Protein 1C1K (pdb70)

Organism: Enterobacteria phage T4 (NCBI:txid10665)

B-factor: mean 14.13, std 8.97, range [2.0, 50.02]

CATH classification: 1.10.8.60 (+1 more: 1.10.220.50)

Solvent-accessible surface area: 11823 Å² total; per-residue (Å²): 44,23,151,21,86,59,11,75,43,17,97,131,130,37,89,6,64,40,0,4,69,10,0,28,4,3,56,44,3,2,50,57,152,45,22,1,66,143,104,101,26,82,35,228,30,63,70,63,44,25,103,164,44,236,14,63,140,23,0,82,125,4,8,106,141,24,48,10,79,49,0,0,41,0,0,5,5,0,6,0,28,12,117,101,1,40,162,33,62,1,26,115,5,99,3,45,79,46,18,126,107,10,49,30,120,37,158,98,26,84,149,64,0,37,87,0,0,98,65,0,20,117,57,1,122,173,46,150,30,103,39,48,145,69,0,20,74,22,58,93,186,84,89,9,3,80,0,3,86,5,8,73,71,124,77,2,23,16,10,1,0,1,0,0,7,36,43,56,67,3,0,53,68,3,49,130,90,18,142,36,126,70,5,64,62,29,0,56,14,0,65,5,2,68,102,2,6,79,33,57,41,109,108,0,78,74,19,24,88,108,9,13,120,74,20,116,224

Sequence (217 aa):
MIKLRMPAGGERYIDGKSVYKLYLMIKQHMNGKYDVIKYNWCMRVSDAAYQKRRDKYFFQKLSEKYKLKELALIFISNLVANQDAWIGDISDADALVFYREYIGRLKQIKFKFEEDIRNIYYFSKKVEVSAFKEIFEYNPKVQSSYIFKLLQSNIISFETFILLDSFLNIIDKHDEQTDNLVWNNYSIKLKAYRKILNIDSQKAKNVFIETVKSCKY

Structure (mmCIF, N/CA/C/O backbone):
data_1C1K
#
_entry.id   1C1K
#
_cell.length_a   31.865
_cell.length_b   65.882
_cell.length_c   108.166
_cell.angle_alpha   90.00
_cell.angle_beta   90.00
_cell.angle_gamma   90.00
#
_symmetry.space_group_name_H-M   'P 21 21 21'
#
loop_
_entity.id
_entity.type
_entity.pdbx_description
1 polymer 'BPT4 GENE 59 HELICASE ASSEMBLY PROTEIN'
2 non-polymer 'IRIDIUM ION'
3 non-polymer 'CHLORIDE ION'
4 water water
#
loop_
_atom_site.group_PDB
_atom_site.id
_atom_site.type_symbol
_atom_site.label_atom_id
_atom_site.label_alt_id
_atom_site.label_comp_id
_atom_site.label_asym_id
_atom_site.label_entity_id
_atom_site.label_seq_id
_atom_site.pdbx_PDB_ins_code
_atom_site.Cartn_x
_atom_site.Cartn_y
_atom_site.Cartn_z
_atom_site.occupancy
_atom_site.B_iso_or_equiv
_atom_site.auth_seq_id
_atom_site.auth_comp_id
_atom_site.auth_asym_id
_atom_site.auth_atom_id
_atom_site.pdbx_PDB_model_num
ATOM 1 N N . MET A 1 1 ? 2.715 19.289 23.814 1.00 11.96 1 MET A N 1
ATOM 2 C CA . MET A 1 1 ? 3.472 18.404 22.884 1.00 10.85 1 MET A CA 1
ATOM 3 C C . MET A 1 1 ? 4.427 17.486 23.637 1.00 10.63 1 MET A C 1
ATOM 4 O O . MET A 1 1 ? 4.599 16.322 23.278 1.00 9.24 1 MET A O 1
ATOM 9 N N . ILE A 1 2 ? 5.042 18.007 24.691 1.00 8.90 2 ILE A N 1
ATOM 10 C CA . ILE A 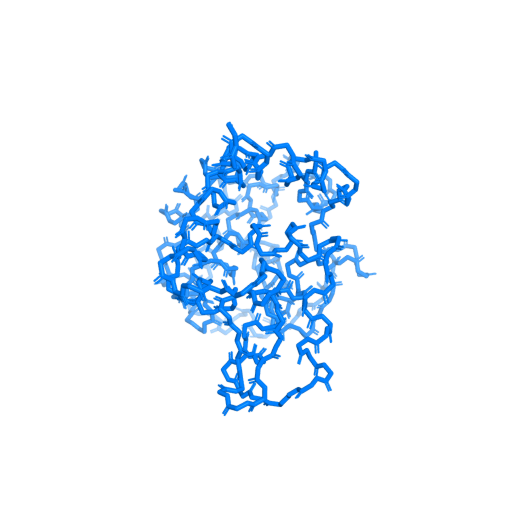1 2 ? 5.995 17.214 25.443 1.00 9.27 2 ILE A CA 1
ATOM 11 C C . ILE A 1 2 ? 6.034 17.604 26.912 1.00 9.71 2 ILE A C 1
ATOM 12 O O . ILE A 1 2 ? 6.094 18.781 27.257 1.00 10.46 2 ILE A O 1
ATOM 17 N N . LYS A 1 3 ? 6.000 16.595 27.771 1.00 10.89 3 LYS A N 1
ATOM 18 C CA . LYS A 1 3 ? 6.033 16.797 29.212 1.00 12.19 3 LYS A CA 1
ATOM 19 C C . LYS A 1 3 ? 6.869 15.699 29.845 1.00 12.10 3 LYS A C 1
ATOM 20 O O . LYS A 1 3 ? 6.819 14.547 29.419 1.00 11.53 3 LYS A O 1
ATOM 26 N N . LEU A 1 4 ? 7.646 16.066 30.854 1.00 12.07 4 LEU A N 1
ATOM 27 C CA . LEU A 1 4 ? 8.482 15.107 31.558 1.00 12.43 4 LEU A CA 1
ATOM 28 C C . LEU A 1 4 ? 7.626 14.393 32.592 1.00 13.39 4 LEU A C 1
ATOM 29 O O . LEU A 1 4 ? 6.873 15.033 33.331 1.00 13.94 4 LEU A O 1
ATOM 34 N N . ARG A 1 5 ? 7.722 13.071 32.633 1.00 11.55 5 ARG A N 1
ATOM 35 C CA . ARG A 1 5 ? 6.985 12.308 33.626 1.00 12.56 5 ARG A CA 1
ATOM 36 C C . ARG A 1 5 ? 7.752 12.582 34.916 1.00 11.64 5 ARG A C 1
ATOM 37 O O . ARG A 1 5 ? 8.980 12.691 34.904 1.00 11.05 5 ARG A O 1
ATOM 45 N N . MET A 1 6 ? 7.033 12.718 36.020 1.00 9.89 6 MET A N 1
ATOM 46 C CA . MET A 1 6 ? 7.677 13.023 37.293 1.00 9.98 6 MET A CA 1
ATOM 47 C C . MET A 1 6 ? 7.163 12.172 38.441 1.00 8.48 6 MET A C 1
ATOM 48 O O . MET A 1 6 ? 6.068 11.613 38.377 1.00 9.08 6 MET A O 1
ATOM 53 N N . PRO A 1 7 ? 7.965 12.045 39.507 1.00 7.49 7 PRO A N 1
ATOM 54 C CA . PRO A 1 7 ? 7.512 11.247 40.649 1.00 7.60 7 PRO A CA 1
ATOM 55 C C . PRO A 1 7 ? 6.258 11.905 41.230 1.00 6.11 7 PRO A C 1
ATOM 56 O O . PRO A 1 7 ? 6.092 13.117 41.130 1.00 5.93 7 PRO A O 1
ATOM 60 N N . ALA A 1 8 ? 5.374 11.111 41.822 1.00 6.22 8 ALA A N 1
ATOM 61 C CA . ALA A 1 8 ? 4.151 11.667 42.397 1.00 7.13 8 ALA A CA 1
ATOM 62 C C . ALA A 1 8 ? 4.474 12.496 43.643 1.00 7.59 8 ALA A C 1
ATOM 63 O O . ALA A 1 8 ? 5.483 12.259 44.310 1.00 7.94 8 ALA A O 1
ATOM 65 N N . GLY A 1 9 ? 3.618 13.471 43.940 1.00 6.62 9 GLY A N 1
ATOM 66 C CA . GLY A 1 9 ? 3.822 14.326 45.102 1.00 7.47 9 GLY A CA 1
ATOM 67 C C . GLY A 1 9 ? 5.062 15.194 44.987 1.00 5.99 9 GLY A C 1
ATOM 68 O O . GLY A 1 9 ? 5.850 15.304 45.930 1.00 6.64 9 GLY A O 1
ATOM 69 N N . GLY A 1 10 ? 5.214 15.828 43.830 1.00 6.51 10 GLY A N 1
ATOM 70 C CA . GLY A 1 10 ? 6.368 16.665 43.560 1.00 4.87 10 GLY A CA 1
ATOM 71 C C . GLY A 1 10 ? 6.587 17.894 44.413 1.00 5.08 10 GLY A C 1
ATOM 72 O O . GLY A 1 10 ? 7.687 18.427 44.419 1.00 4.79 10 GLY A O 1
ATOM 73 N N . GLU A 1 11 ? 5.564 18.357 45.127 1.00 5.69 11 GLU A N 1
ATOM 74 C CA . GLU A 1 11 ? 5.720 19.544 45.967 1.00 5.73 11 GLU A CA 1
ATOM 75 C C . GLU A 1 11 ? 6.345 19.224 47.321 1.00 5.54 11 GLU A C 1
ATOM 76 O O . GLU A 1 11 ? 6.694 20.130 48.078 1.00 5.97 11 GLU A O 1
ATOM 82 N N . ARG A 1 12 ? 6.490 17.936 47.611 1.00 4.94 12 ARG A N 1
ATOM 83 C CA . ARG A 1 12 ? 7.041 17.477 48.885 1.00 5.02 12 ARG A CA 1
ATOM 84 C C . ARG A 1 12 ? 8.518 17.744 49.133 1.00 4.55 12 ARG A C 1
ATOM 85 O O . ARG A 1 12 ? 9.330 17.782 48.210 1.00 4.59 12 ARG A O 1
ATOM 93 N N . TYR A 1 13 ? 8.857 17.905 50.408 1.00 3.19 13 TYR A N 1
ATOM 94 C CA . TYR A 1 13 ? 10.244 18.053 50.812 1.00 2.32 13 TYR A CA 1
ATOM 95 C C . TYR A 1 13 ? 10.570 16.689 51.423 1.00 2.72 13 TYR A C 1
ATOM 96 O O . TYR A 1 13 ? 9.720 16.071 52.083 1.00 2.63 13 TYR A O 1
ATOM 105 N N . ILE A 1 14 ? 11.786 16.212 51.176 1.00 2.78 14 ILE A N 1
ATOM 106 C CA . ILE A 1 14 ? 12.223 14.910 51.667 1.00 2.00 14 ILE A CA 1
ATOM 107 C C . ILE A 1 14 ? 13.579 15.029 52.361 1.00 2.00 14 ILE A C 1
ATOM 108 O O . ILE A 1 14 ? 14.198 16.091 52.326 1.00 2.00 14 ILE A O 1
ATOM 113 N N . ASP A 1 15 ? 14.037 13.953 52.999 1.00 2.00 15 ASP A N 1
ATOM 114 C CA . ASP A 1 15 ? 15.313 14.024 53.700 1.00 2.39 15 ASP A CA 1
ATOM 115 C C . ASP A 1 15 ? 16.529 13.699 52.831 1.00 2.13 15 ASP A C 1
ATOM 116 O O . ASP A 1 15 ? 16.394 13.333 51.667 1.00 2.23 15 ASP A O 1
ATOM 121 N N . GLY A 1 16 ? 17.715 13.865 53.409 1.00 2.00 16 GLY A N 1
ATOM 122 C CA . GLY A 1 16 ? 18.954 13.632 52.686 1.00 2.19 16 GLY A CA 1
ATOM 123 C C . GLY A 1 16 ? 19.122 12.259 52.075 1.00 2.31 16 GLY A C 1
ATOM 124 O O . GLY A 1 16 ? 19.524 12.138 50.915 1.00 2.23 16 GLY A O 1
ATOM 125 N N . LYS A 1 17 ? 18.837 11.213 52.840 1.00 3.16 17 LYS A N 1
ATOM 126 C CA . LYS A 1 17 ? 18.980 9.871 52.295 1.00 4.22 17 LYS A CA 1
ATOM 127 C C . LYS A 1 17 ? 17.996 9.661 51.145 1.00 4.12 17 LYS A C 1
ATOM 128 O O . LYS A 1 17 ? 18.303 8.972 50.170 1.00 3.28 17 LYS A O 1
ATOM 134 N N . SER A 1 18 ? 16.809 10.249 51.259 1.00 3.85 18 SER A N 1
ATOM 135 C CA . SER A 1 18 ? 15.807 10.104 50.211 1.00 4.00 18 SER A CA 1
ATOM 136 C C . SER A 1 18 ? 16.271 10.792 48.933 1.00 3.82 18 SER A C 1
ATOM 137 O O . SER A 1 18 ? 15.994 10.308 47.829 1.00 3.23 18 SER A O 1
ATOM 140 N N . VAL A 1 19 ? 16.974 11.915 49.075 1.00 2.95 19 VAL A N 1
ATOM 141 C CA . VAL A 1 19 ? 17.488 12.626 47.908 1.00 2.56 19 VAL A CA 1
ATOM 142 C C . VAL A 1 19 ? 18.530 11.719 47.245 1.00 3.36 19 VAL A C 1
ATOM 143 O O . VAL A 1 19 ? 18.585 11.606 46.019 1.00 3.07 19 VAL A O 1
ATOM 147 N N . TYR A 1 20 ? 19.348 11.060 48.060 1.00 2.00 20 TYR A N 1
ATOM 148 C CA . TYR A 1 20 ? 20.359 10.160 47.526 1.00 3.03 20 TYR A CA 1
ATOM 149 C C . TYR A 1 20 ? 19.689 9.015 46.764 1.00 3.05 20 TYR A C 1
ATOM 150 O O . TYR A 1 20 ? 20.144 8.640 45.688 1.00 3.14 20 TYR A O 1
ATOM 159 N N . LYS A 1 21 ? 18.616 8.464 47.329 1.00 3.53 21 LYS A N 1
ATOM 160 C CA . LYS A 1 21 ? 17.885 7.367 46.692 1.00 3.96 21 LYS A CA 1
ATOM 161 C C . LYS A 1 21 ? 17.311 7.812 45.353 1.00 4.25 21 LYS A C 1
ATOM 162 O O . LYS A 1 21 ? 17.337 7.058 44.372 1.00 4.67 21 LYS A O 1
ATOM 168 N N . LEU A 1 22 ? 16.777 9.030 45.315 1.00 3.21 22 LEU A N 1
ATOM 169 C CA . LEU A 1 22 ? 16.213 9.563 44.078 1.00 3.63 22 LEU A CA 1
ATOM 170 C C . LEU A 1 22 ? 17.314 9.679 43.015 1.00 3.63 22 LEU A C 1
ATOM 171 O O . LEU A 1 22 ? 17.125 9.285 41.866 1.00 3.75 22 LEU A O 1
ATOM 176 N N . TYR A 1 23 ? 18.461 10.222 43.403 1.00 3.22 23 TYR A N 1
ATOM 177 C CA . TYR A 1 23 ? 19.574 10.364 42.477 1.00 3.31 23 TYR A CA 1
ATOM 178 C C . TYR A 1 23 ? 20.004 9.003 41.933 1.00 4.56 23 TYR A C 1
ATOM 179 O O . TYR A 1 23 ? 20.172 8.834 40.723 1.00 4.41 23 TYR A O 1
ATOM 188 N N . LEU A 1 24 ? 20.182 8.036 42.831 1.00 4.59 24 LEU A N 1
ATOM 189 C CA . LEU A 1 24 ? 20.617 6.699 42.437 1.00 5.01 24 LEU A CA 1
ATOM 190 C C . LEU A 1 24 ? 19.641 6.016 41.491 1.00 4.91 24 LEU A C 1
ATOM 191 O O . LEU A 1 24 ? 20.055 5.375 40.527 1.00 6.36 24 LEU A O 1
ATOM 196 N N . MET A 1 25 ? 18.348 6.141 41.761 1.00 5.10 25 MET A N 1
ATOM 197 C CA . MET A 1 25 ? 17.360 5.519 40.895 1.00 5.29 25 MET A CA 1
ATOM 198 C C . MET A 1 25 ? 17.373 6.165 39.512 1.00 5.22 25 MET A C 1
ATOM 199 O O . MET A 1 25 ? 17.267 5.469 38.513 1.00 4.75 25 MET A O 1
ATOM 204 N N . ILE A 1 26 ? 17.519 7.486 39.447 1.00 4.06 26 ILE A N 1
ATOM 205 C CA . ILE A 1 26 ? 17.548 8.162 38.154 1.00 4.51 26 ILE A CA 1
ATOM 206 C C . ILE A 1 26 ? 18.855 7.848 37.428 1.00 4.80 26 ILE A C 1
ATOM 207 O O . ILE A 1 26 ? 18.875 7.687 36.208 1.00 5.11 26 ILE A O 1
ATOM 212 N N . LYS A 1 27 ? 19.942 7.735 38.183 1.00 4.76 27 LYS A N 1
ATOM 213 C CA . LYS A 1 27 ? 21.239 7.418 37.597 1.00 6.48 27 LYS A CA 1
ATOM 214 C C . LYS A 1 27 ? 21.183 6.040 36.944 1.00 6.87 27 LYS A C 1
ATOM 215 O O . LYS A 1 27 ? 21.626 5.856 35.810 1.00 6.69 27 LYS A O 1
ATOM 221 N N . GLN A 1 28 ? 20.626 5.072 37.659 1.00 7.47 28 GLN A N 1
ATOM 222 C CA . GLN A 1 28 ? 20.533 3.719 37.132 1.00 7.24 28 GLN A CA 1
ATOM 223 C C . GLN A 1 28 ? 19.576 3.669 35.945 1.00 7.33 28 GLN A C 1
ATOM 224 O O . GLN A 1 28 ? 19.796 2.936 34.984 1.00 6.05 28 GLN A O 1
ATOM 230 N N . HIS A 1 29 ? 18.519 4.469 36.006 1.00 5.91 29 HIS A N 1
ATOM 231 C CA . HIS A 1 29 ? 17.553 4.518 34.923 1.00 5.60 29 HIS A CA 1
ATOM 232 C C . HIS A 1 29 ? 18.245 5.023 33.654 1.00 6.61 29 HIS A C 1
ATOM 233 O O . HIS A 1 29 ? 18.089 4.445 32.578 1.00 6.22 29 HIS A O 1
ATOM 240 N N . MET A 1 30 ? 19.019 6.096 33.792 1.00 6.30 30 MET A N 1
ATOM 241 C CA . MET A 1 30 ? 19.717 6.684 32.654 1.00 6.59 30 MET A CA 1
ATOM 242 C C . MET A 1 30 ? 20.832 5.794 32.101 1.00 7.73 30 MET A C 1
ATOM 243 O O . MET A 1 30 ? 21.344 6.045 31.005 1.00 8.71 30 MET A O 1
ATOM 248 N N . ASN A 1 31 ? 21.190 4.752 32.855 1.00 7.17 31 ASN A N 1
ATOM 249 C CA . ASN A 1 31 ? 22.221 3.794 32.447 1.00 8.76 31 ASN A CA 1
ATOM 250 C C . ASN A 1 31 ? 21.555 2.522 31.920 1.00 8.79 31 ASN A C 1
ATOM 251 O O . ASN A 1 31 ? 22.239 1.557 31.563 1.00 8.48 31 A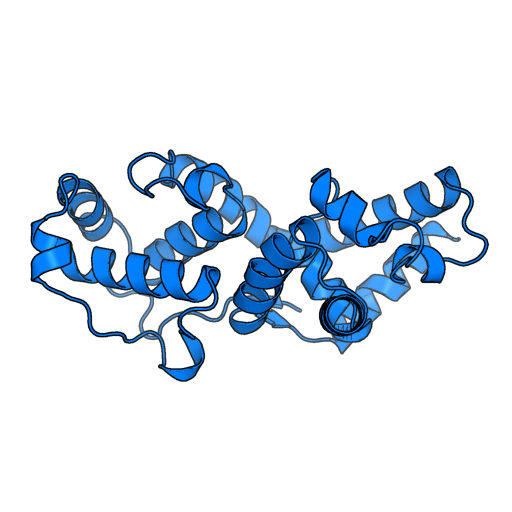SN A O 1
ATOM 256 N N . GLY A 1 32 ? 20.225 2.526 31.887 1.00 8.62 32 GLY A N 1
ATOM 257 C CA . GLY A 1 32 ? 19.470 1.377 31.411 1.00 9.78 32 GLY A CA 1
ATOM 258 C C . GLY A 1 32 ? 19.471 0.206 32.381 1.00 11.38 32 GLY A C 1
ATOM 259 O O . GLY A 1 32 ? 19.285 -0.939 31.976 1.00 12.35 32 GLY A O 1
ATOM 260 N N . LYS A 1 33 ? 19.668 0.488 33.664 1.00 11.26 33 LYS A N 1
ATOM 261 C CA . LYS A 1 33 ? 19.712 -0.552 34.688 1.00 13.82 33 LYS A CA 1
ATOM 262 C C . LYS A 1 33 ? 18.452 -0.591 35.544 1.00 14.62 33 LYS A C 1
ATOM 263 O O . LYS A 1 33 ? 18.256 -1.512 36.339 1.00 15.64 33 LYS A O 1
ATOM 269 N N . TYR A 1 34 ? 17.605 0.418 35.382 1.00 13.88 34 TYR A N 1
ATOM 270 C CA . TYR A 1 34 ? 16.363 0.507 36.131 1.00 12.55 34 TYR A CA 1
ATOM 271 C C . TYR A 1 34 ? 15.350 1.219 35.249 1.00 12.48 34 TYR A C 1
ATOM 272 O O . TYR A 1 34 ? 15.705 1.757 34.203 1.00 12.11 34 TYR A O 1
ATOM 281 N N . ASP A 1 35 ? 14.092 1.210 35.666 1.00 12.04 35 ASP A N 1
ATOM 282 C CA . ASP A 1 35 ? 13.027 1.872 34.925 1.00 11.09 35 ASP A CA 1
ATOM 283 C C . ASP A 1 35 ? 12.144 2.554 35.953 1.00 11.25 35 ASP A C 1
ATOM 284 O O . ASP A 1 35 ? 11.264 1.924 36.544 1.00 11.14 35 ASP A O 1
ATOM 289 N N . VAL A 1 36 ? 12.384 3.843 36.171 1.00 10.35 36 VAL A N 1
ATOM 290 C CA . VAL A 1 36 ? 11.616 4.589 37.158 1.00 10.89 36 VAL A CA 1
ATOM 291 C C . VAL A 1 36 ? 10.117 4.611 36.891 1.00 11.44 36 VAL A C 1
ATOM 292 O O . VAL A 1 36 ? 9.325 4.799 37.812 1.00 12.12 36 VAL A O 1
ATOM 296 N N . ILE A 1 37 ? 9.719 4.428 35.637 1.00 11.27 37 ILE A N 1
ATOM 297 C CA . ILE A 1 37 ? 8.300 4.436 35.316 1.00 11.42 37 ILE A CA 1
ATOM 298 C C . ILE A 1 37 ? 7.707 3.084 35.679 1.00 11.86 37 ILE A C 1
ATOM 299 O O . ILE A 1 37 ? 6.638 3.003 36.277 1.00 11.49 37 ILE A O 1
ATOM 304 N N . LYS A 1 38 ? 8.413 2.019 35.325 1.00 12.65 38 LYS A N 1
ATOM 305 C CA . LYS A 1 38 ? 7.942 0.672 35.637 1.00 13.64 38 LYS A CA 1
ATOM 306 C C . LYS A 1 38 ? 7.762 0.508 37.148 1.00 12.40 38 LYS A C 1
ATOM 307 O O . LYS A 1 38 ? 6.816 -0.127 37.595 1.00 12.96 38 LYS A O 1
ATOM 313 N N . TYR A 1 39 ? 8.663 1.103 37.925 1.00 10.82 39 TYR A N 1
ATOM 314 C CA . TYR A 1 39 ? 8.616 0.985 39.377 1.00 10.35 39 TYR A CA 1
ATOM 315 C C . TYR A 1 39 ? 8.044 2.198 40.093 1.00 11.29 39 TYR A C 1
ATOM 316 O O . TYR A 1 39 ? 8.187 2.335 41.309 1.00 11.65 39 TYR A O 1
ATOM 325 N N . ASN A 1 40 ? 7.398 3.073 39.337 1.00 11.35 40 ASN A N 1
ATOM 326 C CA . ASN A 1 40 ? 6.778 4.268 39.899 1.00 12.05 40 ASN A CA 1
ATOM 327 C C . ASN A 1 40 ? 7.666 5.091 40.827 1.00 11.22 40 ASN A C 1
ATOM 328 O O . ASN A 1 40 ? 7.262 5.448 41.937 1.00 12.18 40 ASN A O 1
ATOM 333 N N . TRP A 1 41 ? 8.875 5.389 40.361 1.00 10.58 41 TRP A N 1
ATOM 334 C CA . TRP A 1 41 ? 9.844 6.203 41.098 1.00 10.62 41 TRP A CA 1
ATOM 335 C C . TRP A 1 41 ? 10.158 5.753 42.528 1.00 11.23 41 TRP A C 1
ATOM 336 O O . TRP A 1 41 ? 10.384 6.571 43.428 1.00 10.72 41 TRP A O 1
ATOM 347 N N . CYS A 1 42 ? 10.182 4.441 42.718 1.00 11.68 42 CYS A N 1
ATOM 348 C CA . CYS A 1 42 ? 10.501 3.850 44.005 1.00 12.84 42 CYS A CA 1
ATOM 349 C C . CYS A 1 42 ? 11.610 2.853 43.754 1.00 12.47 42 CYS A C 1
ATOM 350 O O . CYS A 1 42 ? 11.618 2.171 42.731 1.00 12.52 42 CYS A O 1
ATOM 353 N N . MET A 1 43 ? 12.553 2.771 44.678 1.00 12.63 43 MET A N 1
ATOM 354 C CA . MET A 1 43 ? 13.644 1.819 44.541 1.00 12.49 43 MET A CA 1
ATOM 355 C C . MET A 1 43 ? 14.314 1.646 45.885 1.00 13.65 43 MET A C 1
ATOM 356 O O . MET A 1 43 ? 14.448 2.599 46.655 1.00 14.37 43 MET A O 1
ATOM 361 N N . ARG A 1 44 ? 14.706 0.416 46.179 1.00 12.54 44 ARG A N 1
ATOM 362 C CA . ARG A 1 44 ? 15.385 0.135 47.427 1.00 14.72 44 ARG A CA 1
ATOM 363 C C . ARG A 1 44 ? 16.867 0.273 47.117 1.00 14.22 44 ARG A C 1
ATOM 364 O O . ARG A 1 44 ? 17.296 -0.008 45.997 1.00 13.81 44 ARG A O 1
ATOM 372 N N . VAL A 1 45 ? 17.646 0.726 48.092 1.00 13.39 45 VAL A N 1
ATOM 373 C CA . VAL A 1 45 ? 19.079 0.884 47.885 1.00 13.48 45 VAL A CA 1
ATOM 374 C C . VAL A 1 45 ? 19.860 0.243 49.025 1.00 12.84 45 VAL A C 1
ATOM 375 O O . VAL A 1 45 ? 19.302 -0.059 50.076 1.00 14.12 45 VAL A O 1
ATOM 379 N N . SER A 1 46 ? 21.154 0.038 48.810 1.00 12.71 46 SER A N 1
ATOM 380 C CA . SER A 1 46 ? 22.016 -0.550 49.828 1.00 12.18 46 SER A CA 1
ATOM 381 C C . SER A 1 46 ? 22.470 0.543 50.799 1.00 13.23 46 SER A C 1
ATOM 382 O O . SER A 1 46 ? 23.142 1.503 50.402 1.00 11.57 46 SER A O 1
ATOM 385 N N . ASP A 1 47 ? 22.099 0.404 52.068 1.00 12.32 47 ASP A N 1
ATOM 386 C CA . ASP A 1 47 ? 22.487 1.393 53.066 1.00 12.89 47 ASP A CA 1
ATOM 387 C C . ASP A 1 47 ? 23.997 1.404 53.221 1.00 11.75 47 ASP A C 1
ATOM 388 O O . ASP A 1 47 ? 24.600 2.455 53.432 1.00 11.86 47 ASP A O 1
ATOM 393 N N . ALA A 1 48 ? 24.611 0.230 53.122 1.00 10.15 48 ALA A N 1
ATOM 394 C CA . ALA A 1 48 ? 26.057 0.131 53.254 1.00 10.22 48 ALA A CA 1
ATOM 395 C C . ALA A 1 48 ? 26.740 1.000 52.193 1.00 10.91 48 ALA A C 1
ATOM 396 O O . ALA A 1 48 ? 27.729 1.684 52.477 1.00 11.10 48 ALA A O 1
ATOM 398 N N . ALA A 1 49 ? 26.208 0.971 50.971 1.00 10.53 49 ALA A N 1
ATOM 399 C CA . ALA A 1 49 ? 26.769 1.762 49.879 1.00 9.50 49 ALA A CA 1
ATOM 400 C C . ALA A 1 49 ? 26.601 3.249 50.161 1.00 9.32 49 ALA A C 1
ATOM 401 O O . ALA A 1 49 ? 27.515 4.035 49.927 1.00 8.47 49 ALA A O 1
ATOM 403 N N . TYR A 1 50 ? 25.429 3.631 50.659 1.00 8.18 50 TYR A N 1
ATOM 404 C CA . TYR A 1 50 ? 25.168 5.033 50.976 1.00 8.27 50 TYR A CA 1
ATOM 405 C C . TYR A 1 50 ? 26.111 5.511 52.081 1.00 8.83 50 TYR A C 1
ATOM 406 O O . TYR A 1 50 ? 26.698 6.589 51.987 1.00 8.75 50 TYR A O 1
ATOM 415 N N . GLN A 1 51 ? 26.265 4.705 53.127 1.00 8.54 51 GLN A N 1
ATOM 416 C CA . GLN A 1 51 ? 27.138 5.088 54.228 1.00 9.45 51 GLN A CA 1
ATOM 417 C C . GLN A 1 51 ? 28.594 5.213 53.792 1.00 10.02 51 GLN A C 1
ATOM 418 O O . GLN A 1 51 ? 29.357 5.995 54.360 1.00 10.02 51 GLN A O 1
ATOM 424 N N . LYS A 1 52 ? 28.978 4.453 52.774 1.00 9.41 52 LYS A N 1
ATOM 425 C CA . LYS A 1 52 ? 30.343 4.509 52.269 1.00 11.58 52 LYS A CA 1
ATOM 426 C C . LYS A 1 52 ? 30.621 5.810 51.509 1.00 9.94 52 LYS A C 1
ATOM 427 O O . LYS A 1 52 ? 31.776 6.178 51.314 1.00 11.33 52 LYS A O 1
ATOM 433 N N . ARG A 1 53 ? 29.565 6.498 51.079 1.00 9.49 53 ARG A N 1
ATOM 434 C CA . ARG A 1 53 ? 29.713 7.754 50.336 1.00 9.72 53 ARG A CA 1
ATOM 435 C C . ARG A 1 53 ? 30.470 8.800 51.148 1.00 8.46 53 ARG A C 1
ATOM 436 O O . ARG A 1 53 ? 30.216 8.973 52.336 1.00 9.05 53 ARG A O 1
ATOM 444 N N . ARG A 1 54 ? 31.387 9.507 50.495 1.00 7.67 54 ARG A N 1
ATOM 445 C CA . ARG A 1 54 ? 32.165 10.557 51.150 1.00 7.55 54 ARG A CA 1
ATOM 446 C C . ARG A 1 54 ? 31.521 11.927 50.922 1.00 6.16 54 ARG A C 1
ATOM 447 O O . ARG A 1 54 ? 32.033 12.949 51.387 1.00 6.83 54 ARG A O 1
ATOM 455 N N . ASP A 1 55 ? 30.397 11.942 50.210 1.00 4.33 55 ASP A N 1
ATOM 456 C CA . ASP A 1 55 ? 29.705 13.188 49.887 1.00 2.88 55 ASP A CA 1
ATOM 457 C C . ASP A 1 55 ? 28.251 13.233 50.362 1.00 3.19 55 ASP A C 1
ATOM 458 O O . ASP A 1 55 ? 27.402 13.846 49.717 1.00 3.54 55 ASP A O 1
ATOM 463 N N . LYS A 1 56 ? 27.953 12.604 51.489 1.00 2.63 56 LYS A N 1
ATOM 464 C CA . LYS A 1 56 ? 26.577 12.609 51.972 1.00 3.19 56 LYS A CA 1
ATOM 465 C C . LYS A 1 56 ? 26.030 14.018 52.208 1.00 3.09 56 LYS A C 1
ATOM 466 O O . LYS A 1 56 ? 24.825 14.241 52.127 1.00 2.63 56 LYS A O 1
ATOM 472 N N . TYR A 1 57 ? 26.916 14.975 52.479 1.00 4.15 57 TYR A N 1
ATOM 473 C CA . TYR A 1 57 ? 26.511 16.364 52.704 1.00 2.99 57 TYR A CA 1
ATOM 474 C C . TYR A 1 57 ? 25.823 16.952 51.468 1.00 2.91 57 TYR A C 1
ATOM 475 O O . TYR A 1 57 ? 24.951 17.808 51.590 1.00 2.69 57 TYR A O 1
ATOM 484 N N . PHE A 1 58 ? 26.226 16.509 50.277 1.00 2.16 58 PHE A N 1
ATOM 485 C CA . PHE A 1 58 ? 25.651 17.046 49.045 1.00 2.00 58 PHE A CA 1
ATOM 486 C C . PHE A 1 58 ? 24.153 16.791 48.995 1.00 2.77 58 PHE A C 1
ATOM 487 O O . PHE A 1 58 ? 23.353 17.688 48.705 1.00 2.00 58 PHE A O 1
ATOM 495 N N . PHE A 1 59 ? 23.775 15.556 49.291 1.00 2.00 59 PHE A N 1
ATOM 496 C CA . PHE A 1 59 ? 22.376 15.176 49.262 1.00 2.00 59 PHE A CA 1
ATOM 497 C C . PHE A 1 59 ? 21.621 15.843 50.405 1.00 2.00 59 PHE A C 1
ATOM 498 O O . PHE A 1 59 ? 20.446 16.190 50.265 1.00 2.25 59 PHE A O 1
ATOM 506 N N . GLN A 1 60 ? 22.302 16.042 51.529 1.00 2.00 60 GLN A N 1
ATOM 507 C CA . GLN A 1 60 ? 21.683 16.716 52.667 1.00 2.00 60 GLN A CA 1
ATOM 508 C C . GLN A 1 60 ? 21.352 18.163 52.288 1.00 2.00 60 GLN A C 1
ATOM 509 O O . GLN A 1 60 ? 20.225 18.630 52.492 1.00 2.00 60 GLN A O 1
ATOM 515 N N . LYS A 1 61 ? 22.318 18.877 51.715 1.00 2.00 61 LYS A N 1
ATOM 516 C CA . LYS A 1 61 ? 22.073 20.266 51.333 1.00 2.45 61 LYS A CA 1
ATOM 517 C C . LYS A 1 61 ? 20.916 20.390 50.336 1.00 3.29 61 LYS A C 1
ATOM 518 O O . LYS A 1 61 ? 20.049 21.255 50.480 1.00 4.25 61 LYS A O 1
ATOM 524 N N . LEU A 1 62 ? 20.888 19.519 49.333 1.00 2.25 62 LEU A N 1
ATOM 525 C CA . LEU A 1 62 ? 19.814 19.577 48.351 1.00 2.81 62 LEU A CA 1
ATOM 526 C C . LEU A 1 62 ? 18.456 19.337 49.012 1.00 2.60 62 LEU A C 1
ATOM 527 O O . LEU A 1 62 ? 17.480 20.007 48.682 1.00 2.96 62 LEU A O 1
ATOM 532 N N . SER A 1 63 ? 18.407 18.397 49.954 1.00 2.00 63 SER A N 1
ATOM 533 C CA . SER A 1 63 ? 17.163 18.063 50.647 1.00 2.00 63 SER A CA 1
ATOM 534 C C . SER A 1 63 ? 16.573 19.216 51.450 1.00 2.84 63 SER A C 1
ATOM 535 O O . SER A 1 63 ? 15.356 19.315 51.609 1.00 4.06 63 SER A O 1
ATOM 538 N N . GLU A 1 64 ? 17.432 20.083 51.969 1.00 2.62 64 GLU A N 1
ATOM 539 C CA . GLU A 1 64 ? 16.949 21.195 52.778 1.00 3.46 64 GLU A CA 1
ATOM 540 C C . GLU A 1 64 ? 16.219 22.247 51.968 1.00 3.88 64 GLU A C 1
ATOM 541 O O . GLU A 1 64 ? 15.243 22.826 52.429 1.00 5.19 64 GLU A O 1
ATOM 547 N N . LYS A 1 65 ? 16.681 22.460 50.742 1.00 4.48 65 LYS A N 1
ATOM 548 C CA . LYS A 1 65 ? 16.142 23.508 49.891 1.00 7.09 65 LYS A CA 1
ATOM 549 C C . LYS A 1 65 ? 15.166 23.188 48.769 1.00 6.00 65 LYS A C 1
ATOM 550 O O . LYS A 1 65 ? 14.253 23.973 48.509 1.00 8.06 65 LYS A O 1
ATOM 556 N N . TYR A 1 66 ? 15.346 22.052 48.105 1.00 4.63 66 TYR A N 1
ATOM 557 C CA . TYR A 1 66 ? 14.516 21.722 46.953 1.00 4.52 66 TYR A CA 1
ATOM 558 C C . TYR A 1 66 ? 13.388 20.721 47.133 1.00 4.49 66 TYR A C 1
ATOM 559 O O . TYR A 1 66 ? 13.536 19.722 47.831 1.00 3.65 66 TYR A O 1
ATOM 568 N N . LYS A 1 67 ? 12.263 21.002 46.475 1.00 3.76 67 LYS A N 1
ATOM 569 C CA . LYS A 1 67 ? 11.104 20.123 46.514 1.00 4.24 67 LYS A CA 1
ATOM 570 C C . LYS A 1 67 ? 11.419 18.924 45.632 1.00 4.13 67 LYS A C 1
ATOM 571 O O . LYS A 1 67 ? 12.326 18.978 44.801 1.00 3.46 67 LYS A O 1
ATOM 577 N N . LEU A 1 68 ? 10.668 17.844 45.811 1.00 4.01 68 LEU A N 1
ATOM 578 C CA . LEU A 1 68 ? 10.880 16.628 45.036 1.00 3.83 68 LEU A CA 1
ATOM 579 C C . LEU A 1 68 ? 10.930 16.869 43.525 1.00 4.62 68 LEU A C 1
ATOM 580 O O . LEU A 1 68 ? 11.813 16.347 42.842 1.00 3.61 68 LEU A O 1
ATOM 585 N N . LYS A 1 69 ? 9.989 17.650 43.002 1.00 5.21 69 LYS A N 1
ATOM 586 C CA . LYS A 1 69 ? 9.963 17.926 41.566 1.00 7.43 69 LYS A CA 1
ATOM 587 C C . LYS A 1 69 ? 11.250 18.623 41.112 1.00 7.22 69 LYS A C 1
ATOM 588 O O . LYS A 1 69 ? 11.798 18.311 40.047 1.00 6.88 69 LYS A O 1
ATOM 594 N N . GLU A 1 70 ? 11.740 19.557 41.923 1.00 6.14 70 GLU A N 1
ATOM 595 C CA . GLU A 1 70 ? 12.968 20.270 41.589 1.00 7.00 70 GLU A CA 1
ATOM 596 C C . GLU A 1 70 ? 14.166 19.311 41.659 1.00 6.10 70 GLU A C 1
ATOM 597 O O . GLU A 1 70 ? 15.056 19.341 40.801 1.00 5.71 70 GLU A O 1
ATOM 603 N N . LEU A 1 71 ? 14.185 18.457 42.679 1.00 4.89 71 LEU A N 1
ATOM 604 C CA . LEU A 1 71 ? 15.270 17.495 42.840 1.00 4.32 71 LEU A CA 1
ATOM 605 C C . LEU A 1 71 ? 15.304 16.562 41.629 1.00 4.82 71 LEU A C 1
ATOM 606 O O . LEU A 1 71 ? 16.366 16.288 41.078 1.00 4.56 71 LEU A O 1
ATOM 611 N N . ALA A 1 72 ? 14.137 16.080 41.213 1.00 4.59 72 ALA A N 1
ATOM 612 C CA . ALA A 1 72 ? 14.058 15.192 40.055 1.00 4.46 72 ALA A CA 1
ATOM 613 C C . ALA A 1 72 ? 14.637 15.872 38.814 1.00 5.52 72 ALA A C 1
ATOM 614 O O . ALA A 1 72 ? 15.414 15.268 38.068 1.00 6.10 72 ALA A O 1
ATOM 616 N N . LEU A 1 73 ? 14.253 17.127 38.595 1.00 6.31 73 LEU A N 1
ATOM 617 C CA . LEU A 1 73 ? 14.728 17.892 37.439 1.00 6.82 73 LEU A CA 1
ATOM 618 C C . LEU A 1 73 ? 16.235 18.119 37.492 1.00 7.15 73 LEU A C 1
ATOM 619 O O . LEU A 1 73 ? 16.911 18.056 36.466 1.00 5.86 73 LEU A O 1
ATOM 624 N N . ILE A 1 74 ? 16.758 18.393 38.686 1.00 4.97 74 ILE A N 1
ATOM 625 C CA . ILE A 1 74 ? 18.191 18.604 38.854 1.00 4.12 74 ILE A CA 1
ATOM 626 C C . ILE A 1 74 ? 18.920 17.335 38.397 1.00 5.15 74 ILE A C 1
ATOM 627 O O . ILE A 1 74 ? 19.865 17.394 37.613 1.00 5.47 74 ILE A O 1
ATOM 632 N N . PHE A 1 75 ? 18.475 16.179 38.882 1.00 4.58 75 PHE A N 1
ATOM 633 C CA . PHE A 1 75 ? 19.131 14.934 38.516 1.00 4.49 75 PHE A CA 1
ATOM 634 C C . PHE A 1 75 ? 18.910 14.534 37.068 1.00 4.80 75 PHE A C 1
ATOM 635 O O . PHE A 1 75 ? 19.856 14.110 36.406 1.00 5.26 75 PHE A O 1
ATOM 643 N N . ILE A 1 76 ? 17.684 14.679 36.571 1.00 5.73 76 ILE A N 1
ATOM 644 C CA . ILE A 1 76 ? 17.387 14.318 35.188 1.00 6.28 76 ILE A CA 1
ATOM 645 C C . ILE A 1 76 ? 18.178 15.189 34.210 1.00 6.72 76 ILE A C 1
ATOM 646 O O . ILE A 1 76 ? 18.877 14.672 33.339 1.00 7.02 76 ILE A O 1
ATOM 651 N N . SER A 1 77 ? 18.073 16.506 34.354 1.00 7.76 77 SER A N 1
ATOM 652 C CA . SER A 1 77 ? 18.789 17.410 33.455 1.00 7.78 77 SER A CA 1
ATOM 653 C C . SER A 1 77 ? 20.276 17.088 33.403 1.00 8.41 77 SER A C 1
ATOM 654 O O . SER A 1 77 ? 20.860 17.006 32.320 1.00 9.50 77 SER A O 1
ATOM 657 N N . ASN A 1 78 ? 20.890 16.887 34.567 1.00 7.40 78 ASN A N 1
ATOM 658 C CA . ASN A 1 78 ? 22.316 16.577 34.629 1.00 7.10 78 ASN A CA 1
ATOM 659 C C . ASN A 1 78 ? 22.679 15.221 34.041 1.00 8.95 78 ASN A C 1
ATOM 660 O O . ASN A 1 78 ? 23.609 15.110 33.243 1.00 10.32 78 ASN A O 1
ATOM 665 N N . LEU A 1 79 ? 21.954 14.181 34.434 1.00 8.73 79 LEU A N 1
ATOM 666 C CA . LEU A 1 79 ? 22.265 12.845 33.944 1.00 10.32 79 LEU A CA 1
ATOM 667 C C . LEU A 1 79 ? 21.979 12.645 32.463 1.00 11.93 79 LEU A C 1
ATOM 668 O O . LEU A 1 79 ? 22.514 11.724 31.843 1.00 12.81 79 LEU A O 1
ATOM 673 N N . VAL A 1 80 ? 21.144 13.501 31.887 1.00 12.37 80 VAL A N 1
ATOM 674 C CA . VAL A 1 80 ? 20.841 13.377 30.466 1.00 14.72 80 VAL A CA 1
ATOM 675 C C . VAL A 1 80 ? 21.801 14.193 29.608 1.00 16.02 80 VAL A C 1
ATOM 676 O O . VAL A 1 80 ? 22.487 13.648 28.735 1.00 16.88 80 VAL A O 1
ATOM 680 N N . ALA A 1 81 ? 21.858 15.496 29.878 1.00 17.60 81 ALA A N 1
ATOM 681 C CA . ALA A 1 81 ? 22.678 16.422 29.101 1.00 18.67 81 ALA A CA 1
ATOM 682 C C . ALA A 1 81 ? 24.034 16.842 29.654 1.00 18.81 81 ALA A C 1
ATOM 683 O O . ALA A 1 81 ? 24.833 17.423 28.923 1.00 18.96 81 ALA A O 1
ATOM 685 N N . ASN A 1 82 ? 24.303 16.578 30.929 1.00 19.27 82 ASN A N 1
ATOM 686 C CA . ASN A 1 82 ? 25.598 16.950 31.496 1.00 18.88 82 ASN A CA 1
ATOM 687 C C . ASN A 1 82 ? 26.551 15.760 31.413 1.00 21.28 82 ASN A C 1
ATOM 688 O O . ASN A 1 82 ? 26.504 14.851 32.243 1.00 20.76 82 ASN A O 1
ATOM 693 N N . GLN A 1 83 ? 27.417 15.770 30.402 1.00 23.36 83 GLN A N 1
ATOM 694 C CA . GLN A 1 83 ? 28.362 14.676 30.199 1.00 24.95 83 GLN A CA 1
ATOM 695 C C . GLN A 1 83 ? 29.286 14.467 31.392 1.00 23.85 83 GLN A C 1
ATOM 696 O O . GLN A 1 83 ? 29.809 13.372 31.595 1.00 24.48 83 GLN A O 1
ATOM 702 N N . ASP A 1 84 ? 29.481 15.515 32.184 1.00 23.99 84 ASP A N 1
ATOM 703 C CA . ASP A 1 84 ? 30.329 15.414 33.364 1.00 24.41 84 ASP A CA 1
ATOM 704 C C . ASP A 1 84 ? 29.658 14.525 34.413 1.00 24.10 84 ASP A C 1
ATOM 705 O O . ASP A 1 84 ? 30.304 14.060 35.353 1.00 24.56 84 ASP A O 1
ATOM 710 N N . ALA A 1 85 ? 28.361 14.284 34.243 1.00 22.89 85 ALA A N 1
ATOM 711 C CA . ALA A 1 85 ? 27.611 13.457 35.180 1.00 22.03 85 ALA A CA 1
ATOM 712 C C . ALA A 1 85 ? 27.319 12.073 34.606 1.00 22.67 85 ALA A C 1
ATOM 713 O O . ALA A 1 85 ? 26.802 11.201 35.307 1.00 21.90 85 ALA A O 1
ATOM 715 N N . TRP A 1 86 ? 27.641 11.877 33.331 1.00 24.05 86 TRP A N 1
ATOM 716 C CA . TRP A 1 86 ? 27.407 10.593 32.676 1.00 25.73 86 TRP A CA 1
ATOM 717 C C . TRP A 1 86 ? 28.171 9.481 33.389 1.00 26.69 86 TRP A C 1
ATOM 718 O O . TRP A 1 86 ? 27.667 8.366 33.542 1.00 27.65 86 TRP A O 1
ATOM 729 N N . ILE A 1 87 ? 29.388 9.793 33.826 1.00 26.61 87 ILE A N 1
ATOM 730 C CA . ILE A 1 87 ? 30.218 8.827 34.537 1.00 26.15 87 ILE A CA 1
ATOM 731 C C . ILE A 1 87 ? 30.701 9.394 35.876 1.00 24.81 87 ILE A C 1
ATOM 732 O O . ILE A 1 87 ? 30.811 8.661 36.861 1.00 24.91 87 ILE A O 1
ATOM 737 N N . GLY A 1 88 ? 30.982 10.696 35.906 1.00 22.19 88 GLY A N 1
ATOM 738 C CA . GLY A 1 88 ? 31.446 11.336 37.128 1.00 19.22 88 GLY A CA 1
ATOM 739 C C . GLY A 1 88 ? 30.351 11.499 38.169 1.00 18.25 88 GLY A C 1
ATOM 740 O O . GLY A 1 88 ? 29.165 11.491 37.833 1.00 19.16 88 GLY A O 1
ATOM 741 N N . ASP A 1 89 ? 30.745 11.654 39.432 1.00 16.16 89 ASP A N 1
ATOM 742 C CA . ASP A 1 89 ? 29.795 11.812 40.536 1.00 14.44 89 ASP A CA 1
ATOM 743 C C . ASP A 1 89 ? 29.007 13.114 40.442 1.00 11.86 89 ASP A C 1
ATOM 744 O O . ASP A 1 89 ? 29.543 14.158 40.072 1.00 11.30 89 ASP A O 1
ATOM 749 N N . ILE A 1 90 ? 27.732 13.041 40.804 1.00 9.94 90 ILE A N 1
ATOM 750 C CA . ILE A 1 90 ? 26.846 14.191 40.739 1.00 8.03 90 ILE A CA 1
ATOM 751 C C . ILE A 1 90 ? 27.296 15.338 41.635 1.00 8.20 90 ILE A C 1
ATOM 752 O O . ILE A 1 90 ? 27.050 16.503 41.326 1.00 8.24 90 ILE A O 1
ATOM 757 N N . SER A 1 91 ? 27.962 15.015 42.742 1.00 7.85 91 SER A N 1
ATOM 758 C CA . SER A 1 91 ? 28.445 16.046 43.659 1.00 8.18 91 SER A CA 1
ATOM 759 C C . SER A 1 91 ? 29.688 16.768 43.121 1.00 9.01 91 SER A C 1
ATOM 760 O O . SER A 1 91 ? 30.154 17.732 43.726 1.00 9.24 91 SER A O 1
ATOM 763 N N . ASP A 1 92 ? 30.212 16.290 41.993 1.00 9.87 92 ASP A N 1
ATOM 764 C CA . ASP A 1 92 ? 31.403 16.862 41.351 1.00 11.83 92 ASP A CA 1
ATOM 765 C C . ASP A 1 92 ? 31.062 17.471 39.991 1.00 12.63 92 ASP A C 1
ATOM 766 O O . ASP A 1 92 ? 31.936 18.016 39.320 1.00 12.54 92 ASP A O 1
ATOM 771 N N . ALA A 1 93 ? 29.801 17.376 39.580 1.00 12.84 93 ALA A N 1
ATOM 772 C CA . ALA A 1 93 ? 29.399 17.870 38.259 1.00 13.46 93 ALA A CA 1
ATOM 773 C C . ALA A 1 93 ? 28.891 19.296 38.141 1.00 13.65 93 ALA A C 1
ATOM 774 O O . ALA A 1 93 ? 28.423 19.675 37.065 1.00 13.60 93 ALA A O 1
ATOM 776 N N . ASP A 1 94 ? 28.982 20.087 39.210 1.00 14.01 94 ASP A N 1
ATOM 777 C CA . ASP A 1 94 ? 28.486 21.464 39.172 1.00 13.97 94 ASP A CA 1
ATOM 778 C C . ASP A 1 94 ? 27.013 21.387 38.762 1.00 13.08 94 ASP A C 1
ATOM 779 O O . ASP A 1 94 ? 26.513 22.204 37.987 1.00 11.40 94 ASP A O 1
ATOM 784 N N . ALA A 1 95 ? 26.329 20.393 39.316 1.00 11.02 95 ALA A N 1
ATOM 785 C CA . ALA A 1 95 ? 24.932 20.110 39.012 1.00 9.89 95 ALA A CA 1
ATOM 786 C C . ALA A 1 95 ? 23.906 21.232 39.135 1.00 9.60 95 ALA A C 1
ATOM 787 O O . ALA A 1 95 ? 23.023 21.358 38.289 1.00 8.50 95 ALA A O 1
ATOM 789 N N . LEU A 1 96 ? 23.995 22.038 40.183 1.00 10.45 96 LEU A N 1
ATOM 790 C CA . LEU A 1 96 ? 23.012 23.100 40.357 1.00 12.02 96 LEU A CA 1
ATOM 791 C C . LEU A 1 96 ? 23.139 24.165 39.279 1.00 12.02 96 LEU A C 1
ATOM 792 O O . LEU A 1 96 ? 22.137 24.656 38.754 1.00 10.99 96 LEU A O 1
ATOM 797 N N . VAL A 1 97 ? 24.375 24.518 38.944 1.00 12.49 97 VAL A N 1
ATOM 798 C CA . VAL A 1 97 ? 24.605 25.514 37.909 1.00 13.22 97 VAL A CA 1
ATOM 799 C C . VAL A 1 97 ? 24.042 24.969 36.601 1.00 12.66 97 VAL A C 1
ATOM 800 O O . VAL A 1 97 ? 23.304 25.657 35.899 1.00 13.50 97 VAL A O 1
ATOM 804 N N . PHE A 1 98 ? 24.381 23.720 36.290 1.00 12.13 98 PHE A N 1
ATOM 805 C CA . PHE A 1 98 ? 23.918 23.088 35.060 1.00 11.51 98 PHE A CA 1
ATOM 806 C C . PHE A 1 98 ? 22.398 23.021 34.993 1.00 12.50 98 PHE A C 1
ATOM 807 O O . PHE A 1 98 ? 21.804 23.265 33.946 1.00 12.88 98 PHE A O 1
ATOM 815 N N . TYR A 1 99 ? 21.774 22.688 36.116 1.00 11.74 99 TYR A N 1
ATOM 816 C CA . TYR A 1 99 ? 20.324 22.579 36.197 1.00 12.47 99 TYR A CA 1
ATOM 817 C C . TYR A 1 99 ? 19.620 23.914 35.952 1.00 13.88 99 TYR A C 1
ATOM 818 O O . TYR A 1 99 ? 18.623 23.977 35.224 1.00 14.42 99 TYR A O 1
ATOM 827 N N . ARG A 1 100 ? 20.127 24.977 36.569 1.00 14.45 100 ARG A N 1
ATOM 828 C CA . ARG A 1 100 ? 19.522 26.291 36.394 1.00 17.84 100 ARG A CA 1
ATOM 829 C C . ARG A 1 100 ? 19.535 26.667 34.911 1.00 20.04 100 ARG A C 1
ATOM 830 O O . ARG A 1 100 ? 18.557 27.198 34.384 1.00 21.10 100 ARG A O 1
ATOM 838 N N . GLU A 1 101 ? 20.641 26.370 34.236 1.00 20.70 101 GLU A N 1
ATOM 839 C CA . GLU A 1 101 ? 20.759 26.676 32.818 1.00 22.70 101 GLU A CA 1
ATOM 840 C C . GLU A 1 101 ? 19.821 25.803 31.986 1.00 22.20 101 GLU A C 1
ATOM 841 O O . GLU A 1 101 ? 19.248 26.263 30.999 1.00 22.34 101 GLU A O 1
ATOM 847 N N . TYR A 1 102 ? 19.650 24.548 32.395 1.00 21.81 102 TYR A N 1
ATOM 848 C CA . TYR A 1 102 ? 18.788 23.623 31.663 1.00 21.62 102 TYR A CA 1
ATOM 849 C C . TYR A 1 102 ? 17.279 23.835 31.823 1.00 22.07 102 TYR A C 1
ATOM 850 O O . TYR A 1 102 ? 16.517 23.556 30.894 1.00 21.74 102 TYR A O 1
ATOM 859 N N . ILE A 1 103 ? 16.832 24.313 32.985 1.00 22.65 103 ILE A N 1
ATOM 860 C CA . ILE A 1 103 ? 15.395 24.535 33.175 1.00 22.81 103 ILE A CA 1
ATOM 861 C C . ILE A 1 103 ? 14.893 25.567 32.168 1.00 22.99 103 ILE A C 1
ATOM 862 O O . ILE A 1 103 ? 13.799 25.432 31.618 1.00 21.56 103 ILE A O 1
ATOM 867 N N . GLY A 1 104 ? 15.699 26.598 31.929 1.00 22.21 104 GLY A N 1
ATOM 868 C CA . GLY A 1 104 ? 15.315 27.618 30.972 1.00 22.94 104 GLY A CA 1
ATOM 869 C C . GLY A 1 104 ? 15.121 26.995 29.602 1.00 24.48 104 GLY A C 1
ATOM 870 O O . GLY A 1 104 ? 14.247 27.408 28.838 1.00 25.45 104 GLY A O 1
ATOM 871 N N . ARG A 1 105 ? 15.934 25.989 29.290 1.00 24.87 105 ARG A N 1
ATOM 872 C CA . ARG A 1 105 ? 15.836 25.310 28.002 1.00 25.55 105 ARG A CA 1
ATOM 873 C C . ARG A 1 105 ? 14.555 24.488 27.924 1.00 25.54 105 ARG A C 1
ATOM 874 O O . ARG A 1 105 ? 13.888 24.457 26.891 1.00 25.77 105 ARG A O 1
ATOM 882 N N . LEU A 1 106 ? 14.214 23.824 29.023 1.00 24.88 106 LEU A N 1
ATOM 883 C CA . LEU A 1 106 ? 13.010 23.003 29.063 1.00 24.98 106 LEU A CA 1
ATOM 884 C C . LEU A 1 106 ? 11.753 23.850 28.907 1.00 25.03 106 LEU A C 1
ATOM 885 O O . LEU A 1 106 ? 10.757 23.398 28.345 1.00 24.56 106 LEU A O 1
ATOM 890 N N . LYS A 1 107 ? 11.800 25.081 29.405 1.00 23.72 107 LYS A N 1
ATOM 891 C CA . LYS A 1 107 ? 10.651 25.972 29.320 1.00 23.26 107 LYS A CA 1
ATOM 892 C C . LYS A 1 107 ? 10.354 26.447 27.895 1.00 22.48 107 LYS A C 1
ATOM 893 O O . LYS A 1 107 ? 9.237 26.870 27.600 1.00 21.15 107 LYS A O 1
ATOM 899 N N . GLN A 1 108 ? 11.349 26.369 27.014 1.00 21.47 108 GLN A N 1
ATOM 900 C CA . GLN A 1 108 ? 11.178 26.804 25.629 1.00 21.57 108 GLN A CA 1
ATOM 901 C C . GLN A 1 108 ? 11.416 25.665 24.640 1.00 19.58 108 GLN A C 1
ATOM 902 O O . GLN A 1 108 ? 11.944 25.878 23.549 1.00 17.93 108 GLN A O 1
ATOM 908 N N . ILE A 1 109 ? 11.007 24.461 25.023 1.00 18.14 109 ILE A N 1
ATOM 909 C CA . ILE A 1 109 ? 11.194 23.276 24.190 1.00 16.66 109 ILE A CA 1
ATOM 910 C C . ILE A 1 109 ? 10.602 23.340 22.776 1.00 14.58 109 ILE A C 1
ATOM 911 O O . ILE A 1 109 ? 11.242 22.904 21.818 1.00 12.73 109 ILE A O 1
ATOM 916 N N . LYS A 1 110 ? 9.396 23.878 22.635 1.00 13.19 110 LYS A N 1
ATOM 917 C CA . LYS A 1 110 ? 8.774 23.955 21.317 1.00 13.33 110 LYS A CA 1
ATOM 918 C C . LYS A 1 110 ? 9.551 24.877 20.387 1.00 13.32 110 LYS A C 1
ATOM 919 O O . LYS A 1 110 ? 9.777 24.544 19.221 1.00 10.39 110 LYS A O 1
ATOM 925 N N . PHE A 1 111 ? 9.955 26.036 20.900 1.00 11.84 111 PHE A N 1
ATOM 926 C CA . PHE A 1 111 ? 10.717 26.991 20.103 1.00 11.13 111 PHE A CA 1
ATOM 927 C C . PHE A 1 111 ? 12.068 26.384 19.743 1.00 9.42 111 PHE A C 1
ATOM 928 O O . PHE A 1 111 ? 12.551 26.548 18.623 1.00 8.44 111 PHE A O 1
ATOM 936 N N . LYS A 1 112 ? 12.679 25.677 20.689 1.00 7.46 112 LYS A N 1
ATOM 937 C CA . LYS A 1 112 ? 13.966 25.049 20.434 1.00 8.33 112 LYS A CA 1
ATOM 938 C C . LYS A 1 112 ? 13.815 23.941 19.393 1.00 6.08 112 LYS A C 1
ATOM 939 O O . LYS A 1 112 ? 14.697 23.745 18.564 1.00 6.35 112 LYS A O 1
ATOM 945 N N . PHE A 1 113 ? 12.697 23.219 19.445 1.00 5.96 113 PHE A N 1
ATOM 946 C CA . PHE A 1 113 ? 12.428 22.142 18.488 1.00 5.59 113 PHE A CA 1
ATOM 947 C C . PHE A 1 113 ? 12.355 22.768 17.089 1.00 5.15 113 PHE A C 1
ATOM 948 O O . PHE A 1 113 ? 12.984 22.291 16.143 1.00 4.01 113 PHE A O 1
ATOM 956 N N . GLU A 1 114 ? 11.602 23.856 16.973 1.00 5.29 114 GLU A N 1
ATOM 957 C CA . GLU A 1 114 ? 11.463 24.544 15.696 1.00 5.79 114 GLU A CA 1
ATOM 958 C C . GLU A 1 114 ? 12.827 25.032 15.203 1.00 6.35 114 GLU A C 1
ATOM 959 O O . GLU A 1 114 ? 13.172 24.882 14.028 1.00 6.32 114 GLU A O 1
ATOM 965 N N . GLU A 1 115 ? 13.608 25.614 16.101 1.00 4.96 115 GLU A N 1
ATOM 966 C CA . GLU A 1 115 ? 14.937 26.103 15.748 1.00 6.31 115 GLU A CA 1
ATOM 967 C C . GLU A 1 115 ? 15.789 24.956 15.200 1.00 6.33 115 GLU A C 1
ATOM 968 O O . GLU A 1 115 ? 16.417 25.072 14.139 1.00 5.55 115 GLU A O 1
ATOM 974 N N . ASP A 1 116 ? 15.801 23.843 15.929 1.00 5.99 116 ASP A N 1
ATOM 975 C CA . ASP A 1 116 ? 16.578 22.676 15.530 1.00 5.17 116 ASP A CA 1
ATOM 976 C C . ASP A 1 116 ? 16.131 22.139 14.171 1.00 5.90 116 ASP A C 1
ATOM 977 O O . ASP A 1 116 ? 16.971 21.786 13.344 1.00 5.69 116 ASP A O 1
ATOM 982 N N . ILE A 1 117 ? 14.821 22.087 13.936 1.00 4.60 117 ILE A N 1
ATOM 983 C CA . ILE A 1 117 ? 14.307 21.596 12.659 1.00 4.57 117 ILE A CA 1
ATOM 984 C C . ILE A 1 117 ? 14.828 22.464 11.516 1.00 5.97 117 ILE A C 1
ATOM 985 O O . ILE A 1 117 ? 15.312 21.948 10.512 1.00 4.90 117 ILE A O 1
ATOM 990 N N . ARG A 1 118 ? 14.734 23.784 11.667 1.00 5.56 118 ARG A N 1
ATOM 991 C CA . ARG A 1 118 ? 15.229 24.683 10.626 1.00 6.26 118 ARG A CA 1
ATOM 992 C C . ARG A 1 118 ? 16.704 24.417 10.378 1.00 6.77 118 ARG A C 1
ATOM 993 O O . ARG A 1 118 ? 17.139 24.325 9.234 1.00 7.74 118 ARG A O 1
ATOM 1001 N N . ASN A 1 119 ? 17.484 24.288 11.447 1.00 5.61 119 ASN A N 1
ATOM 1002 C CA . ASN A 1 119 ? 18.907 24.043 11.288 1.00 6.85 119 ASN A CA 1
ATOM 1003 C C . ASN A 1 119 ? 19.181 22.696 10.622 1.00 6.76 119 ASN A C 1
ATOM 1004 O O . ASN A 1 119 ? 20.133 22.565 9.849 1.00 7.64 119 ASN A O 1
ATOM 1009 N N . ILE A 1 120 ? 18.356 21.695 10.912 1.00 6.26 120 ILE A N 1
ATOM 1010 C CA . ILE A 1 120 ? 18.552 20.384 10.294 1.00 7.39 120 ILE A CA 1
ATOM 1011 C C . ILE A 1 120 ? 18.280 20.512 8.802 1.00 7.81 120 ILE A C 1
ATOM 1012 O O . ILE A 1 120 ? 19.007 19.947 7.982 1.00 8.45 120 ILE A O 1
ATOM 1017 N N . TYR A 1 121 ? 17.235 21.262 8.459 1.00 7.79 121 TYR A N 1
ATOM 1018 C CA . TYR A 1 121 ? 16.866 21.465 7.063 1.00 9.52 121 TYR A CA 1
ATOM 1019 C C . TYR A 1 121 ? 17.968 22.170 6.269 1.00 10.73 121 TYR A C 1
ATOM 1020 O O . TYR A 1 121 ? 18.374 21.698 5.211 1.00 10.50 121 TYR A O 1
ATOM 1029 N N . TYR A 1 122 ? 18.460 23.292 6.776 1.00 11.35 122 TYR A N 1
ATOM 1030 C CA . TYR A 1 122 ? 19.503 24.019 6.068 1.00 11.85 122 TYR A CA 1
ATOM 1031 C C . TYR A 1 122 ? 20.792 23.208 5.986 1.00 11.94 122 TYR A C 1
ATOM 1032 O O . TYR A 1 122 ? 21.537 23.315 5.010 1.00 12.04 122 TYR A O 1
ATOM 1041 N N . PHE A 1 123 ? 21.045 22.379 6.992 1.00 9.70 123 PHE A N 1
ATOM 1042 C CA . PHE A 1 123 ? 22.240 21.539 6.983 1.00 10.12 123 PHE A CA 1
ATOM 1043 C C . PHE A 1 123 ? 22.089 20.500 5.868 1.00 9.96 123 PHE A C 1
ATOM 1044 O O . PHE A 1 123 ? 23.057 20.148 5.186 1.00 9.48 123 PHE A O 1
ATOM 1052 N N . SER A 1 124 ? 20.864 20.014 5.689 1.00 9.96 124 SER A N 1
ATOM 1053 C CA . SER A 1 124 ? 20.592 19.012 4.673 1.00 10.10 124 SER A CA 1
ATOM 1054 C C . SE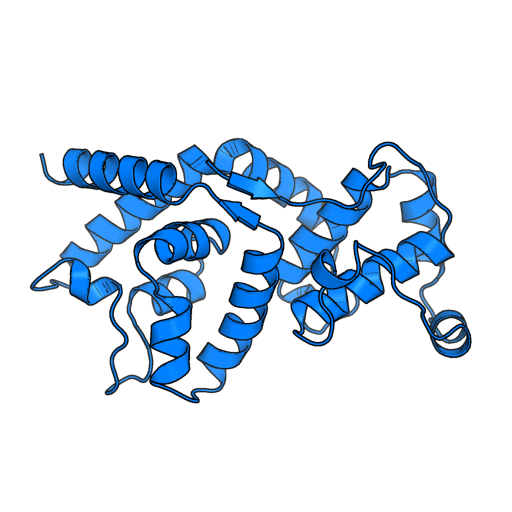R A 1 124 ? 20.915 19.558 3.283 1.00 11.51 124 SER A C 1
ATOM 1055 O O . SER A 1 124 ? 21.317 18.808 2.391 1.00 11.50 124 SER A O 1
ATOM 1058 N N . LYS A 1 125 ? 20.753 20.865 3.105 1.00 12.36 125 LYS A N 1
ATOM 1059 C CA . LYS A 1 125 ? 21.054 21.496 1.821 1.00 14.12 125 LYS A CA 1
ATOM 1060 C C . LYS A 1 125 ? 22.564 21.647 1.661 1.00 15.10 125 LYS A C 1
ATOM 1061 O O . LYS A 1 125 ? 23.109 21.486 0.569 1.00 14.87 125 LYS A O 1
ATOM 1067 N N . LYS A 1 126 ? 23.242 21.945 2.762 1.00 16.08 126 LYS A N 1
ATOM 1068 C CA . LYS A 1 126 ? 24.687 22.112 2.736 1.00 16.50 126 LYS A CA 1
ATOM 1069 C C . LYS A 1 126 ? 25.388 20.814 2.345 1.00 17.21 126 LYS A C 1
ATOM 1070 O O . LYS A 1 126 ? 26.382 20.833 1.614 1.00 17.20 126 LYS A O 1
ATOM 1076 N N . VAL A 1 127 ? 24.871 19.687 2.831 1.00 16.01 127 VAL A N 1
ATOM 1077 C CA . VAL A 1 127 ? 25.459 18.384 2.526 1.00 15.77 127 VAL A CA 1
ATOM 1078 C C . VAL A 1 127 ? 24.848 17.777 1.264 1.00 14.19 127 VAL A C 1
ATOM 1079 O O . VAL A 1 127 ? 25.126 16.631 0.912 1.00 13.74 127 VAL A O 1
ATOM 1083 N N . GLU A 1 128 ? 24.006 18.563 0.602 1.00 14.08 128 GLU A N 1
ATOM 1084 C CA . GLU A 1 128 ? 23.355 18.178 -0.644 1.00 14.04 128 GLU A CA 1
ATOM 1085 C C . GLU A 1 128 ? 22.666 16.829 -0.683 1.00 13.40 128 GLU A C 1
ATOM 1086 O O . GLU A 1 128 ? 22.949 16.011 -1.557 1.00 12.97 128 GLU A O 1
ATOM 1092 N N . VAL A 1 129 ? 21.756 16.590 0.249 1.00 11.58 129 VAL A N 1
ATOM 1093 C CA . VAL A 1 129 ? 21.040 15.326 0.249 1.00 10.06 129 VAL A CA 1
ATOM 1094 C C . VAL A 1 129 ? 20.181 15.311 -1.007 1.00 10.58 129 VAL A C 1
ATOM 1095 O O .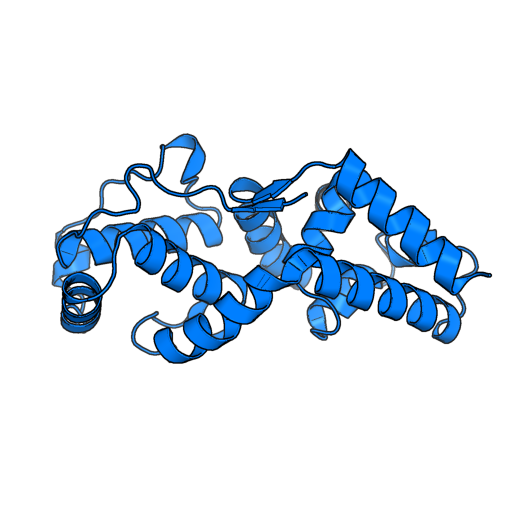 VAL A 1 129 ? 19.863 16.371 -1.554 1.00 11.27 129 VAL A O 1
ATOM 1099 N N . SER A 1 130 ? 19.820 14.122 -1.478 1.00 11.18 130 SER A N 1
ATOM 1100 C CA . SER A 1 130 ? 18.977 14.014 -2.660 1.00 12.21 130 SER A CA 1
ATOM 1101 C C . SER A 1 130 ? 17.522 13.984 -2.205 1.00 12.47 130 SER A C 1
ATOM 1102 O O . SER A 1 130 ? 16.601 14.197 -2.994 1.00 13.64 130 SER A O 1
ATOM 1105 N N . ALA A 1 131 ? 17.338 13.722 -0.913 1.00 11.98 131 ALA A N 1
ATOM 1106 C CA . ALA A 1 131 ? 16.026 13.674 -0.279 1.00 11.61 131 ALA A CA 1
ATOM 1107 C C . ALA A 1 131 ? 16.226 13.954 1.214 1.00 11.30 131 ALA A C 1
ATOM 1108 O O . ALA A 1 131 ? 17.223 13.524 1.798 1.00 10.97 131 ALA A O 1
ATOM 1110 N N . PHE A 1 132 ? 15.289 14.672 1.833 1.00 10.92 132 PHE A N 1
ATOM 1111 C CA . PHE A 1 132 ? 15.406 14.996 3.255 1.00 10.15 132 PHE A CA 1
ATOM 1112 C C . PHE A 1 132 ? 15.537 13.752 4.133 1.00 10.42 132 PHE A C 1
ATOM 1113 O O . PHE A 1 132 ? 16.261 13.763 5.130 1.00 9.13 132 PHE A O 1
ATOM 1121 N N . LYS A 1 133 ? 14.845 12.683 3.754 1.00 10.95 133 LYS A N 1
ATOM 1122 C CA . LYS A 1 133 ? 14.884 11.437 4.513 1.00 11.10 133 LYS A CA 1
ATOM 1123 C C . LYS A 1 133 ? 16.302 10.895 4.740 1.00 9.69 133 LYS A C 1
ATOM 1124 O O . LYS A 1 133 ? 16.550 10.177 5.710 1.00 10.22 133 LYS A O 1
ATOM 1130 N N . GLU A 1 134 ? 17.231 11.236 3.852 1.00 8.02 134 GLU A N 1
ATOM 1131 C CA . GLU A 1 134 ? 18.611 10.771 3.967 1.00 8.21 134 GLU A CA 1
ATOM 1132 C C . GLU A 1 134 ? 19.302 11.250 5.250 1.00 8.30 134 GLU A C 1
ATOM 1133 O O . GLU A 1 134 ? 20.287 10.660 5.704 1.00 9.00 134 GLU A O 1
ATOM 1139 N N . ILE A 1 135 ? 18.780 12.324 5.831 1.00 7.62 135 ILE A N 1
ATOM 1140 C CA . ILE A 1 135 ? 19.340 12.880 7.058 1.00 7.18 135 ILE A CA 1
ATOM 1141 C C . ILE A 1 135 ? 19.082 11.952 8.245 1.00 6.51 135 ILE A C 1
ATOM 1142 O O . ILE A 1 135 ? 19.935 11.784 9.119 1.00 5.76 135 ILE A O 1
ATOM 1147 N N . PHE A 1 136 ? 17.907 11.332 8.247 1.00 5.81 136 PHE A N 1
ATOM 1148 C CA . PHE A 1 136 ? 17.484 10.482 9.347 1.00 6.85 136 PHE A CA 1
ATOM 1149 C C . PHE A 1 136 ? 17.768 8.992 9.252 1.00 8.51 136 PHE A C 1
ATOM 1150 O O . PHE A 1 136 ? 17.670 8.288 10.251 1.00 9.22 136 PHE A O 1
ATOM 1158 N N . GLU A 1 137 ? 18.134 8.514 8.068 1.00 8.86 137 GLU A N 1
ATOM 1159 C CA . GLU A 1 137 ? 18.402 7.094 7.890 1.00 9.63 137 GLU A CA 1
ATOM 1160 C C . GLU A 1 137 ? 19.809 6.657 8.284 1.00 8.71 137 GLU A C 1
ATOM 1161 O O . GLU A 1 137 ? 20.792 7.331 8.004 1.00 8.28 137 GLU A O 1
ATOM 1167 N N . TYR A 1 138 ? 19.893 5.507 8.942 1.00 9.68 138 TYR A N 1
ATOM 1168 C CA . TYR A 1 138 ? 21.175 4.951 9.350 1.00 10.56 138 TYR A CA 1
ATOM 1169 C C . TYR A 1 138 ? 21.982 4.627 8.081 1.00 11.15 138 TYR A C 1
ATOM 1170 O O . TYR A 1 138 ? 21.428 4.140 7.092 1.00 10.66 138 TYR A O 1
ATOM 1179 N N . ASN A 1 139 ? 23.282 4.915 8.118 1.00 12.65 139 ASN A N 1
ATOM 1180 C CA . ASN A 1 139 ? 24.184 4.669 6.990 1.00 14.04 139 ASN A CA 1
ATOM 1181 C C . ASN A 1 139 ? 25.208 3.596 7.372 1.00 14.57 139 ASN A C 1
ATOM 1182 O O . ASN A 1 139 ? 26.169 3.877 8.076 1.00 15.47 139 ASN A O 1
ATOM 1187 N N . PRO A 1 140 ? 25.016 2.354 6.897 1.00 16.53 140 PRO A N 1
ATOM 1188 C CA . PRO A 1 140 ? 25.932 1.248 7.204 1.00 17.46 140 PRO A CA 1
ATOM 1189 C C . PRO A 1 140 ? 27.409 1.539 6.933 1.00 19.16 140 PRO A C 1
ATOM 1190 O O . PRO A 1 140 ? 28.285 1.052 7.643 1.00 19.70 140 PRO A O 1
ATOM 1194 N N . LYS A 1 141 ? 27.682 2.326 5.901 1.00 20.85 141 LYS A N 1
ATOM 1195 C CA . LYS A 1 141 ? 29.051 2.665 5.539 1.00 23.07 141 LYS A CA 1
ATOM 1196 C C . LYS A 1 141 ? 29.810 3.297 6.701 1.00 23.69 141 LYS A C 1
ATOM 1197 O O . LYS A 1 141 ? 30.914 2.865 7.046 1.00 24.29 141 LYS A O 1
ATOM 1203 N N . VAL A 1 142 ? 29.209 4.321 7.302 1.00 23.57 142 VAL A N 1
ATOM 1204 C CA . VAL A 1 142 ? 29.835 5.047 8.402 1.00 23.28 142 VAL A CA 1
ATOM 1205 C C . VAL A 1 142 ? 29.287 4.683 9.778 1.00 21.71 142 VAL A C 1
ATOM 1206 O O . VAL A 1 142 ? 29.635 5.317 10.773 1.00 22.41 142 VAL A O 1
ATOM 1210 N N . GLN A 1 143 ? 28.438 3.661 9.827 1.00 20.03 143 GLN A N 1
ATOM 1211 C CA . GLN A 1 143 ? 27.837 3.198 11.078 1.00 19.66 143 GLN A CA 1
ATOM 1212 C C . GLN A 1 143 ? 27.210 4.344 11.860 1.00 18.06 143 GLN A C 1
ATOM 1213 O O . GLN A 1 143 ? 27.268 4.372 13.089 1.00 17.74 143 GLN A O 1
ATOM 1219 N N . SER A 1 144 ? 26.598 5.280 11.145 1.00 15.24 144 SER A N 1
ATOM 1220 C CA . SER A 1 144 ? 25.986 6.435 11.782 1.00 13.37 144 SER A CA 1
ATOM 1221 C C . SER A 1 144 ? 24.916 7.035 10.876 1.00 12.00 144 SER A C 1
ATOM 1222 O O . SER A 1 144 ? 24.422 6.374 9.961 1.00 12.16 144 SER A O 1
ATOM 1225 N N . SER A 1 145 ? 24.560 8.286 11.147 1.00 9.33 145 SER A N 1
ATOM 1226 C CA . SER A 1 145 ? 23.571 9.009 10.359 1.00 7.41 145 SER A CA 1
ATOM 1227 C C . SER A 1 145 ? 23.823 10.488 10.571 1.00 7.75 145 SER A C 1
ATOM 1228 O O . SER A 1 145 ? 24.473 10.879 11.545 1.00 8.09 145 SER A O 1
ATOM 1231 N N . TYR A 1 146 ? 23.321 11.316 9.664 1.00 6.63 146 TYR A N 1
ATOM 1232 C CA . TYR A 1 146 ? 23.508 12.746 9.817 1.00 7.10 146 TYR A CA 1
ATOM 1233 C C . TYR A 1 146 ? 22.805 13.222 11.084 1.00 6.88 146 TYR A C 1
ATOM 1234 O O . TYR A 1 146 ? 23.362 14.013 11.848 1.00 7.38 146 TYR A O 1
ATOM 1243 N N . ILE A 1 147 ? 21.590 12.733 11.329 1.00 5.50 147 ILE A N 1
ATOM 1244 C CA . ILE A 1 147 ? 20.866 13.179 12.513 1.00 5.77 147 ILE A CA 1
ATOM 1245 C C . ILE A 1 147 ? 21.606 12.824 13.802 1.00 6.58 147 ILE A C 1
ATOM 1246 O O . ILE A 1 147 ? 21.630 13.621 14.747 1.00 6.55 147 ILE A O 1
ATOM 1251 N N . PHE A 1 148 ? 22.221 11.646 13.855 1.00 6.35 148 PHE A N 1
ATOM 1252 C CA . PHE A 1 148 ? 22.974 11.280 15.049 1.00 7.64 148 PHE A CA 1
ATOM 1253 C C . PHE A 1 148 ? 24.201 12.181 15.164 1.00 8.32 148 PHE A C 1
ATOM 1254 O O . PHE A 1 148 ? 24.555 12.627 16.251 1.00 8.63 148 PHE A O 1
ATOM 1262 N N . LYS A 1 149 ? 24.849 12.454 14.032 1.00 8.79 149 LYS A N 1
ATOM 1263 C CA . LYS A 1 149 ? 26.037 13.304 14.018 1.00 9.77 149 LYS A CA 1
ATOM 1264 C C . LYS A 1 149 ? 25.706 14.699 14.524 1.00 9.53 149 LYS A C 1
ATOM 1265 O O . LYS A 1 149 ? 26.518 15.323 15.211 1.00 9.61 149 LYS A O 1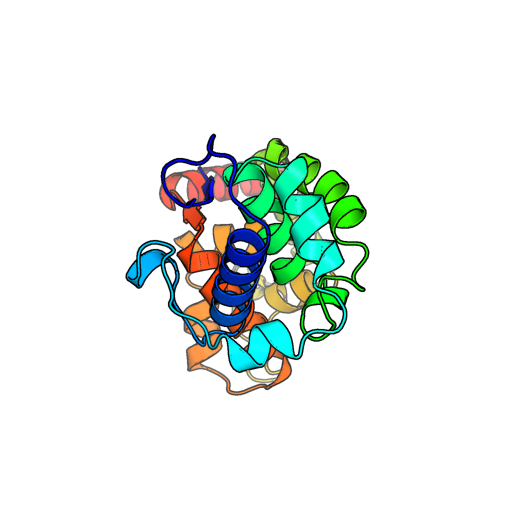
ATOM 1271 N N . LEU A 1 150 ? 24.518 15.188 14.184 1.00 9.00 150 LEU A N 1
ATOM 1272 C CA . LEU A 1 150 ? 24.099 16.514 14.618 1.00 8.95 150 LEU A CA 1
ATOM 1273 C C . LEU A 1 150 ? 23.907 16.527 16.131 1.00 10.32 150 LEU A C 1
ATOM 1274 O O . LEU A 1 150 ? 24.204 17.519 16.802 1.00 10.07 150 LEU A O 1
ATOM 1279 N N . LEU A 1 151 ? 23.413 15.422 16.677 1.00 9.74 151 LEU A N 1
ATOM 1280 C CA . LEU A 1 151 ? 23.226 15.346 18.117 1.00 10.59 151 LEU A CA 1
ATOM 1281 C C . LEU A 1 151 ? 24.601 15.338 18.779 1.00 11.00 151 LEU A C 1
ATOM 1282 O O . LEU A 1 151 ? 24.828 16.027 19.773 1.00 12.09 151 LEU A O 1
ATOM 1287 N N . GLN A 1 152 ? 25.516 14.556 18.216 1.00 10.90 152 GLN A N 1
ATOM 1288 C CA . GLN A 1 152 ? 26.871 14.454 18.741 1.00 11.80 152 GLN A CA 1
ATOM 1289 C C . GLN A 1 152 ? 27.545 15.817 18.809 1.00 12.96 152 GLN A C 1
ATOM 1290 O O . GLN A 1 152 ? 28.226 16.132 19.785 1.00 14.62 152 GLN A O 1
ATOM 1296 N N . SER A 1 153 ? 27.356 16.619 17.766 1.00 12.73 153 SER A N 1
ATOM 1297 C CA . SER A 1 153 ? 27.966 17.941 17.694 1.00 13.16 153 SER A CA 1
ATOM 1298 C C . SER A 1 153 ? 27.216 18.969 18.530 1.00 13.92 153 SER A C 1
ATOM 1299 O O . SER A 1 153 ? 27.574 20.148 18.543 1.00 14.68 153 SER A O 1
ATOM 1302 N N . ASN A 1 154 ? 26.172 18.521 19.215 1.00 13.24 154 ASN A N 1
ATOM 1303 C CA . ASN A 1 154 ? 25.371 19.398 20.058 1.00 15.00 154 ASN A CA 1
ATOM 1304 C C . ASN A 1 154 ? 24.681 20.519 19.276 1.00 15.00 154 ASN A C 1
ATOM 1305 O O . ASN A 1 154 ? 24.413 21.596 19.819 1.00 14.48 154 ASN A O 1
ATOM 1310 N N . ILE A 1 155 ? 24.392 20.260 18.002 1.00 12.58 155 ILE A N 1
ATOM 1311 C CA . ILE A 1 155 ? 23.703 21.235 17.164 1.00 12.31 155 ILE A CA 1
ATOM 1312 C C . ILE A 1 155 ? 22.204 21.154 17.478 1.00 11.62 155 ILE A C 1
ATOM 1313 O O . ILE A 1 155 ? 21.477 22.141 17.363 1.00 12.31 155 ILE A O 1
ATOM 1318 N N . ILE A 1 156 ? 21.755 19.965 17.882 1.00 9.57 156 ILE A N 1
ATOM 1319 C CA . ILE A 1 156 ? 20.366 19.740 18.261 1.00 7.94 156 ILE A CA 1
ATOM 1320 C C . ILE A 1 156 ? 20.373 19.082 19.632 1.00 7.06 156 ILE A C 1
ATOM 1321 O O . ILE A 1 156 ? 21.372 18.494 20.037 1.00 7.30 156 ILE A O 1
ATOM 1326 N N . SER A 1 157 ? 19.262 19.189 20.346 1.00 6.96 157 SER A N 1
ATOM 1327 C CA . SER A 1 157 ? 19.162 18.631 21.690 1.00 8.26 157 SER A CA 1
ATOM 1328 C C . SER A 1 157 ? 18.619 17.208 21.747 1.00 9.10 157 SER A C 1
ATOM 1329 O O . SER A 1 157 ? 18.128 16.666 20.751 1.00 9.18 157 SER A O 1
ATOM 1332 N N . PHE A 1 158 ? 18.712 16.606 22.928 1.00 8.19 158 PHE A N 1
ATOM 1333 C CA . PHE A 1 158 ? 18.207 15.257 23.137 1.00 7.96 158 PHE A CA 1
ATOM 1334 C C . PHE A 1 158 ? 16.692 15.286 22.990 1.00 7.26 158 PHE A C 1
ATOM 1335 O O . PHE A 1 158 ? 16.099 14.358 22.447 1.00 6.28 158 PHE A O 1
ATOM 1343 N N . GLU A 1 159 ? 16.059 16.353 23.473 1.00 6.01 159 GLU A N 1
ATOM 1344 C CA . GLU A 1 159 ? 14.607 16.456 23.381 1.00 4.84 159 GLU A CA 1
ATOM 1345 C C . GLU A 1 159 ? 14.173 16.506 21.916 1.00 5.13 159 GLU A C 1
ATOM 1346 O O . GLU A 1 159 ? 13.170 15.898 21.541 1.00 5.53 159 GLU A O 1
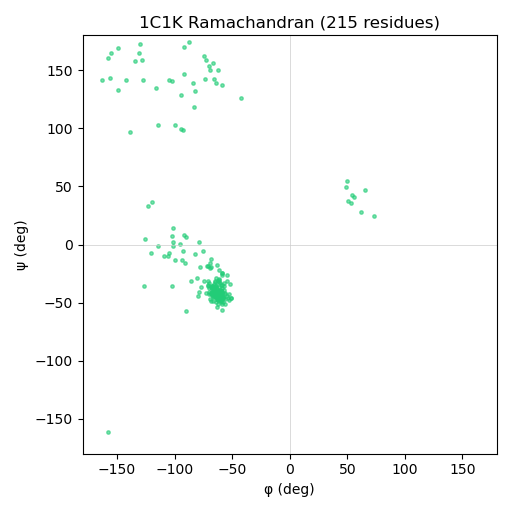ATOM 1352 N N . THR A 1 160 ? 14.929 17.228 21.091 1.00 4.95 160 THR A N 1
ATOM 1353 C CA . THR A 1 160 ? 14.610 17.320 19.673 1.00 5.24 160 THR A CA 1
ATOM 1354 C C . THR A 1 160 ? 14.769 15.946 19.031 1.00 4.86 160 THR A C 1
ATOM 1355 O O . THR A 1 160 ? 13.905 15.507 18.276 1.00 4.27 160 THR A O 1
ATOM 1359 N N . PHE A 1 161 ? 15.863 15.264 19.345 1.00 5.20 161 PHE A N 1
ATOM 1360 C CA . PHE A 1 161 ? 16.105 13.935 18.791 1.00 5.09 161 PHE A CA 1
ATOM 1361 C C . PHE A 1 161 ? 14.949 13.000 19.152 1.00 6.64 161 PHE A C 1
ATOM 1362 O O . PHE A 1 161 ? 14.433 12.264 18.302 1.00 5.63 161 PHE A O 1
ATOM 1370 N N . ILE A 1 162 ? 14.523 13.036 20.411 1.00 5.04 162 ILE A N 1
ATOM 1371 C CA . ILE A 1 162 ? 13.442 12.165 20.842 1.00 5.75 162 ILE A CA 1
ATOM 1372 C C . ILE A 1 162 ? 12.103 12.603 20.259 1.00 5.48 162 ILE A C 1
ATOM 1373 O O . ILE A 1 162 ? 11.237 11.775 19.988 1.00 6.66 162 ILE A O 1
ATOM 1378 N N . LEU A 1 163 ? 11.927 13.899 20.043 1.00 4.45 163 LEU A N 1
ATOM 1379 C CA . LEU A 1 163 ? 10.684 14.378 19.447 1.00 4.95 163 LEU A CA 1
ATOM 1380 C C . LEU A 1 163 ? 10.610 13.873 17.996 1.00 4.74 163 LEU A C 1
ATOM 1381 O O . LEU A 1 163 ? 9.567 13.399 17.547 1.00 6.35 163 LEU A O 1
ATOM 1386 N N . LEU A 1 164 ? 11.719 13.970 17.269 1.00 4.57 164 LEU A N 1
ATOM 1387 C CA . LEU A 1 164 ? 11.752 13.496 15.890 1.00 4.90 164 LEU A CA 1
ATOM 1388 C C . LEU A 1 164 ? 11.484 11.987 15.887 1.00 4.93 164 LEU A C 1
ATOM 1389 O O . LEU A 1 164 ? 10.726 11.477 15.063 1.00 4.91 164 LEU A O 1
ATOM 1394 N N . ASP A 1 165 ? 12.107 11.280 16.821 1.00 4.94 165 ASP A N 1
ATOM 1395 C CA . ASP A 1 165 ? 11.941 9.836 16.935 1.00 4.32 165 ASP A CA 1
ATOM 1396 C C . ASP A 1 165 ? 10.486 9.409 17.126 1.00 5.55 165 ASP A C 1
ATOM 1397 O O . ASP A 1 165 ? 10.080 8.344 16.645 1.00 6.40 165 ASP A O 1
ATOM 1402 N N . SER A 1 166 ? 9.703 10.236 17.817 1.00 5.68 166 SER A N 1
ATOM 1403 C CA . SER A 1 166 ? 8.308 9.907 18.086 1.00 6.64 166 SER A CA 1
ATOM 1404 C C . SER A 1 166 ? 7.492 9.590 16.838 1.00 7.52 166 SER A C 1
ATOM 1405 O O . SER A 1 166 ? 6.572 8.777 16.895 1.00 8.05 166 SER A O 1
ATOM 1408 N N . PHE A 1 167 ? 7.823 10.212 15.709 1.00 7.72 167 PHE A N 1
ATOM 1409 C CA . PHE A 1 167 ? 7.086 9.925 14.477 1.00 8.72 167 PHE A CA 1
ATOM 1410 C C . PHE A 1 167 ? 7.970 9.387 13.355 1.00 8.77 167 PHE A C 1
ATOM 1411 O O . PHE A 1 167 ? 7.456 8.967 12.322 1.00 10.14 167 PHE A O 1
ATOM 1419 N N . LEU A 1 168 ? 9.288 9.382 13.558 1.00 7.43 168 LEU A N 1
ATOM 1420 C CA . LEU A 1 168 ? 10.212 8.877 12.540 1.00 6.72 168 LEU A CA 1
ATOM 1421 C C . LEU A 1 168 ? 10.868 7.542 12.902 1.00 7.47 168 LEU A C 1
ATOM 1422 O O . LEU A 1 168 ? 11.539 6.932 12.067 1.00 7.96 168 LEU A O 1
ATOM 1427 N N . ASN A 1 169 ? 10.699 7.098 14.148 1.00 7.61 169 ASN A N 1
ATOM 1428 C CA . ASN A 1 169 ? 11.251 5.815 14.593 1.00 8.93 169 ASN A CA 1
ATOM 1429 C C . ASN A 1 169 ? 12.762 5.666 14.359 1.00 9.13 169 ASN A C 1
ATOM 1430 O O . ASN A 1 169 ? 13.235 4.604 13.955 1.00 10.72 169 ASN A O 1
ATOM 1435 N N . ILE A 1 170 ? 13.516 6.722 14.638 1.00 7.36 170 ILE A N 1
ATOM 1436 C CA . ILE A 1 170 ? 14.964 6.731 14.440 1.00 6.50 170 ILE A CA 1
ATOM 1437 C C . ILE A 1 170 ? 15.779 5.826 15.361 1.00 7.28 170 ILE A C 1
ATOM 1438 O O . ILE A 1 170 ? 16.654 5.083 14.910 1.00 6.69 170 ILE A O 1
ATOM 1443 N N . ILE A 1 171 ? 15.506 5.909 16.659 1.00 7.16 171 ILE A N 1
ATOM 1444 C CA . ILE A 1 171 ? 16.249 5.138 17.646 1.00 7.01 171 ILE A CA 1
ATOM 1445 C C . ILE A 1 171 ? 16.187 3.635 17.431 1.00 7.16 171 ILE A C 1
ATOM 1446 O O . ILE A 1 171 ? 17.222 2.979 17.308 1.00 6.74 171 ILE A O 1
ATOM 1451 N N . ASP A 1 172 ? 14.978 3.093 17.379 1.00 8.52 172 ASP A N 1
ATOM 1452 C CA . ASP A 1 172 ? 14.809 1.656 17.206 1.00 9.94 172 ASP A CA 1
ATOM 1453 C C . ASP A 1 172 ? 15.422 1.145 15.908 1.00 10.49 172 ASP A C 1
ATOM 1454 O O . ASP A 1 172 ? 16.041 0.090 15.896 1.00 11.76 172 ASP A O 1
ATOM 1459 N N . LYS A 1 173 ? 15.267 1.898 14.823 1.00 11.51 173 LYS A N 1
ATOM 1460 C CA . LYS A 1 173 ? 15.843 1.492 13.540 1.00 12.11 173 LYS A CA 1
ATOM 1461 C C . LYS A 1 173 ? 17.370 1.489 13.602 1.00 12.40 173 LYS A C 1
ATOM 1462 O O . LYS A 1 173 ? 18.020 0.619 13.030 1.00 12.86 173 LYS A O 1
ATOM 1468 N N . HIS A 1 174 ? 17.948 2.466 14.292 1.00 10.58 174 HIS A N 1
ATOM 1469 C CA . HIS A 1 174 ? 19.395 2.525 14.426 1.00 10.40 174 HIS A CA 1
ATOM 1470 C C . HIS A 1 174 ? 19.856 1.320 15.255 1.00 11.39 174 HIS A C 1
ATOM 1471 O O . HIS A 1 174 ? 20.822 0.639 14.906 1.00 11.12 174 HIS A O 1
ATOM 1478 N N . ASP A 1 175 ? 19.145 1.063 16.351 1.00 11.55 175 ASP A N 1
ATOM 1479 C CA . ASP A 1 175 ? 19.463 -0.042 17.253 1.00 12.90 175 ASP A CA 1
ATOM 1480 C C . ASP A 1 175 ? 19.477 -1.404 16.559 1.00 14.75 175 ASP A C 1
ATOM 1481 O O . ASP A 1 175 ? 20.320 -2.250 16.860 1.00 14.75 175 ASP A O 1
ATOM 1486 N N . GLU A 1 176 ? 18.542 -1.620 15.640 1.00 16.31 176 GLU A N 1
ATOM 1487 C CA . GLU A 1 176 ? 18.470 -2.896 14.938 1.00 19.13 176 GLU A CA 1
ATOM 1488 C C . GLU A 1 176 ? 19.505 -3.060 13.833 1.00 19.42 176 GLU A C 1
ATOM 1489 O O . GLU A 1 176 ? 19.803 -4.181 13.433 1.00 20.20 176 GLU A O 1
ATOM 1495 N N . GLN A 1 177 ? 20.073 -1.957 13.356 1.00 20.16 177 GLN A N 1
ATOM 1496 C CA . GLN A 1 177 ? 21.049 -2.023 12.269 1.00 20.57 177 GLN A CA 1
ATOM 1497 C C . GLN A 1 177 ? 22.522 -1.917 12.660 1.00 21.16 177 GLN A C 1
ATOM 1498 O O . GLN A 1 177 ? 23.394 -2.001 11.797 1.00 21.75 177 GLN A O 1
ATOM 1504 N N . THR A 1 178 ? 22.816 -1.740 13.944 1.00 21.11 178 THR A N 1
ATOM 1505 C CA . THR A 1 178 ? 24.209 -1.619 14.350 1.00 22.90 178 THR A CA 1
ATOM 1506 C C . THR A 1 178 ? 24.497 -1.996 15.797 1.00 23.98 178 THR A C 1
ATOM 1507 O O . THR A 1 178 ? 23.590 -2.103 16.620 1.00 23.68 178 THR A O 1
ATOM 1511 N N . ASP A 1 179 ? 25.781 -2.188 16.088 1.00 26.23 179 ASP A N 1
ATOM 1512 C CA . ASP A 1 179 ? 26.246 -2.527 17.426 1.00 27.70 179 ASP A CA 1
ATOM 1513 C C . ASP A 1 179 ? 27.307 -1.507 17.818 1.00 27.30 179 ASP A C 1
ATOM 1514 O O . ASP A 1 179 ? 27.938 -1.620 18.867 1.00 27.70 179 ASP A O 1
ATOM 1519 N N . ASN A 1 180 ? 27.496 -0.515 16.954 1.00 25.86 180 ASN A N 1
ATOM 1520 C CA . ASN A 1 180 ? 28.466 0.550 17.177 1.00 25.06 180 ASN A CA 1
ATOM 1521 C C . ASN A 1 180 ? 28.411 1.007 18.629 1.00 24.89 180 ASN A C 1
ATOM 1522 O O . ASN A 1 180 ? 27.346 1.360 19.133 1.00 25.39 180 ASN A O 1
ATOM 1527 N N . LEU A 1 181 ? 29.564 0.997 19.293 1.00 24.14 181 LEU A N 1
ATOM 1528 C CA . LEU A 1 181 ? 29.668 1.398 20.694 1.00 22.84 181 LEU A CA 1
ATOM 1529 C C . LEU A 1 181 ? 29.309 2.862 20.950 1.00 21.21 181 LEU A C 1
ATOM 1530 O O . LEU A 1 181 ? 28.634 3.182 21.928 1.00 19.73 181 LEU A O 1
ATOM 1535 N N . VAL A 1 182 ? 29.768 3.753 20.079 1.00 19.31 182 VAL A N 1
ATOM 1536 C CA . VAL A 1 182 ? 29.476 5.170 20.244 1.00 18.24 182 VAL A CA 1
ATOM 1537 C C . VAL A 1 182 ? 27.970 5.425 20.164 1.00 17.41 182 VAL A C 1
ATOM 1538 O O . VAL A 1 182 ? 27.431 6.211 20.942 1.00 17.20 182 VAL A O 1
ATOM 1542 N N . TRP A 1 183 ? 27.287 4.763 19.233 1.00 16.49 183 TRP A N 1
ATOM 1543 C CA . TRP A 1 183 ? 25.847 4.952 19.110 1.00 15.29 183 TRP A CA 1
ATOM 1544 C C . TRP A 1 183 ? 25.154 4.346 20.319 1.00 15.94 183 TRP A C 1
ATOM 1545 O O . TRP A 1 183 ? 24.281 4.968 20.915 1.00 13.94 183 TRP A O 1
ATOM 1556 N N . ASN A 1 184 ? 25.544 3.124 20.669 1.00 18.66 184 ASN A N 1
ATOM 1557 C CA . ASN A 1 184 ? 24.955 2.427 21.808 1.00 20.01 184 ASN A CA 1
ATOM 1558 C C . ASN A 1 184 ? 24.990 3.275 23.078 1.00 19.97 184 ASN A C 1
ATOM 1559 O O . ASN A 1 184 ? 23.987 3.380 23.779 1.00 19.52 184 ASN A O 1
ATOM 1564 N N . ASN A 1 185 ? 26.141 3.872 23.376 1.00 19.80 185 ASN A N 1
ATOM 1565 C CA . ASN A 1 185 ? 26.276 4.706 24.568 1.00 20.19 185 ASN A CA 1
ATOM 1566 C C . ASN A 1 185 ? 25.211 5.802 24.577 1.00 19.24 185 ASN A C 1
ATOM 1567 O O . ASN A 1 185 ? 24.585 6.074 25.607 1.00 19.32 185 ASN A O 1
ATOM 1572 N N . TYR A 1 186 ? 25.011 6.438 23.426 1.00 16.69 186 TYR A N 1
ATOM 1573 C CA . TYR A 1 186 ? 24.013 7.495 23.314 1.00 14.76 186 TYR A CA 1
ATOM 1574 C C . TYR A 1 186 ? 22.609 6.897 23.333 1.00 12.55 186 TYR A C 1
ATOM 1575 O O . TYR A 1 186 ? 21.705 7.432 23.973 1.00 12.46 186 TYR A O 1
ATOM 1584 N N . SER A 1 187 ? 22.434 5.783 22.630 1.00 10.84 187 SER A N 1
ATOM 1585 C CA . SER A 1 187 ? 21.135 5.131 22.551 1.00 10.51 187 SER A CA 1
ATOM 1586 C C . SER A 1 187 ? 20.596 4.727 23.920 1.00 10.36 187 SER A C 1
ATOM 1587 O O . SER A 1 187 ? 19.385 4.771 24.158 1.00 9.65 187 SER A O 1
ATOM 1590 N N . ILE A 1 188 ? 21.492 4.326 24.814 1.00 10.42 188 ILE A N 1
ATOM 1591 C CA . ILE A 1 188 ? 21.065 3.946 26.150 1.00 10.98 188 ILE A CA 1
ATOM 1592 C C . ILE A 1 188 ? 20.405 5.163 26.801 1.00 9.97 188 ILE A C 1
ATOM 1593 O O . ILE A 1 188 ? 19.322 5.052 27.373 1.00 9.15 188 ILE A O 1
ATOM 1598 N N . LYS A 1 189 ? 21.047 6.326 26.697 1.00 10.19 189 LYS A N 1
ATOM 1599 C CA . LYS A 1 189 ? 20.496 7.548 27.284 1.00 10.68 189 LYS A CA 1
ATOM 1600 C C . LYS A 1 189 ? 19.230 7.982 26.557 1.00 8.69 189 LYS A C 1
ATOM 1601 O O . LYS A 1 189 ? 18.261 8.405 27.179 1.00 7.83 189 LYS A O 1
ATOM 1607 N N . LEU A 1 190 ? 19.241 7.883 25.232 1.00 8.69 190 LEU A N 1
ATOM 1608 C CA . LEU A 1 190 ? 18.082 8.278 24.445 1.00 7.69 190 LEU A CA 1
ATOM 1609 C C . LEU A 1 190 ? 16.841 7.465 24.814 1.00 7.29 190 LEU A C 1
ATOM 1610 O O . LEU A 1 190 ? 15.759 8.014 25.020 1.00 6.84 190 LEU A O 1
ATOM 1615 N N . LYS A 1 191 ? 16.996 6.150 24.902 1.00 7.35 191 LYS A N 1
ATOM 1616 C CA . LYS A 1 191 ? 15.866 5.307 25.249 1.00 7.07 191 LYS A CA 1
ATOM 1617 C C . LYS A 1 191 ? 15.416 5.546 26.687 1.00 6.30 191 LYS A C 1
ATOM 1618 O O . LYS A 1 191 ? 14.221 5.553 26.975 1.00 5.03 191 LYS A O 1
ATOM 1624 N N . ALA A 1 192 ? 16.373 5.750 27.588 1.00 6.71 192 ALA A N 1
ATOM 1625 C CA . ALA A 1 192 ? 16.032 5.991 28.987 1.00 6.12 192 ALA A CA 1
ATOM 1626 C C . ALA A 1 192 ? 15.233 7.288 29.125 1.00 6.14 192 ALA A C 1
ATOM 1627 O O . ALA A 1 192 ? 14.202 7.323 29.799 1.00 7.38 192 ALA A O 1
ATOM 1629 N N . TYR A 1 193 ? 15.708 8.352 28.478 1.00 6.02 193 TYR A N 1
ATOM 1630 C CA . TYR A 1 193 ? 15.032 9.646 28.531 1.00 5.72 193 TYR A CA 1
ATOM 1631 C C . TYR A 1 193 ? 13.666 9.554 27.844 1.00 5.03 193 TYR A C 1
ATOM 1632 O O . TYR A 1 193 ? 12.693 10.159 28.282 1.00 5.85 193 TYR A O 1
ATOM 1641 N N . ARG A 1 194 ? 13.596 8.777 26.771 1.00 4.64 194 ARG A N 1
ATOM 1642 C CA . ARG A 1 194 ? 12.339 8.613 26.053 1.00 5.62 194 ARG A CA 1
ATOM 1643 C C . ARG A 1 194 ? 11.259 8.018 26.965 1.00 5.99 194 ARG A C 1
ATOM 1644 O O . ARG A 1 194 ? 10.080 8.332 26.830 1.00 7.10 194 ARG A O 1
ATOM 1652 N N . LYS A 1 195 ? 11.666 7.162 27.900 1.00 7.38 195 LYS A N 1
ATOM 1653 C CA . LYS A 1 195 ? 10.719 6.538 28.824 1.00 7.90 195 LYS A CA 1
ATOM 1654 C C . LYS A 1 195 ? 10.054 7.543 29.764 1.00 8.79 195 LYS A C 1
ATOM 1655 O O . LYS A 1 195 ? 8.887 7.385 30.129 1.00 7.16 195 LYS A O 1
ATOM 1661 N N . ILE A 1 196 ? 10.790 8.576 30.162 1.00 10.32 196 ILE A N 1
ATOM 1662 C CA . ILE A 1 196 ? 10.213 9.562 31.067 1.00 11.75 196 ILE A CA 1
ATOM 1663 C C . ILE A 1 196 ? 9.583 10.753 30.343 1.00 12.61 196 ILE A C 1
ATOM 1664 O O . ILE A 1 196 ? 8.962 11.607 30.969 1.00 14.14 196 ILE A O 1
ATOM 1669 N N . LEU A 1 197 ? 9.730 10.808 29.024 1.00 11.57 197 LEU A N 1
ATOM 1670 C CA . LEU A 1 197 ? 9.144 11.903 28.260 1.00 10.81 197 LEU A CA 1
ATOM 1671 C C . LEU A 1 197 ? 7.783 11.495 27.721 1.00 11.92 197 LEU A C 1
ATOM 1672 O O . LEU A 1 197 ? 7.646 10.447 27.096 1.00 13.17 197 LEU A O 1
ATOM 1677 N N . ASN A 1 198 ? 6.779 12.328 27.976 1.00 11.84 198 ASN A N 1
ATOM 1678 C CA . ASN A 1 198 ? 5.421 12.087 27.508 1.00 12.13 198 ASN A CA 1
ATOM 1679 C C . ASN A 1 198 ? 5.274 12.951 26.264 1.00 11.12 198 ASN A C 1
ATOM 1680 O O . ASN A 1 198 ? 5.104 14.168 26.353 1.00 8.48 198 ASN A O 1
ATOM 1685 N N . ILE A 1 199 ? 5.345 12.315 25.101 1.00 11.47 199 ILE A N 1
ATOM 1686 C CA . ILE A 1 199 ? 5.276 13.044 23.843 1.00 11.64 199 ILE A CA 1
ATOM 1687 C C . ILE A 1 199 ? 4.071 12.710 22.984 1.00 12.60 199 ILE A C 1
ATOM 1688 O O . ILE A 1 199 ? 3.730 11.543 22.797 1.00 13.33 199 ILE A O 1
ATOM 1693 N N . ASP A 1 200 ? 3.430 13.752 22.466 1.00 12.63 200 ASP A N 1
ATOM 1694 C CA . ASP A 1 200 ? 2.296 13.592 21.572 1.00 14.13 200 ASP A CA 1
ATOM 1695 C C . ASP A 1 200 ? 2.909 13.596 20.173 1.00 12.90 200 ASP A C 1
ATOM 1696 O O . ASP A 1 200 ? 3.215 14.656 19.618 1.00 12.52 200 ASP A O 1
ATOM 1701 N N . SER A 1 201 ? 3.098 12.400 19.625 1.00 12.73 201 SER A N 1
ATOM 1702 C CA . SER A 1 201 ? 3.691 12.209 18.305 1.00 12.20 201 SER A CA 1
ATOM 1703 C C . SER A 1 201 ? 3.067 13.037 17.196 1.00 11.00 201 SER A C 1
ATOM 1704 O O . SER A 1 201 ? 3.778 13.630 16.388 1.00 10.25 201 SER A O 1
ATOM 1707 N N . GLN A 1 202 ? 1.740 13.061 17.146 1.00 10.40 202 GLN A N 1
ATOM 1708 C CA . GLN A 1 202 ? 1.031 13.810 16.119 1.00 10.37 202 GLN A CA 1
ATOM 1709 C C . GLN A 1 202 ? 1.358 15.297 16.167 1.00 9.65 202 GLN A C 1
ATOM 1710 O O . GLN A 1 202 ? 1.595 15.920 15.138 1.00 9.08 202 GLN A O 1
ATOM 1716 N N . LYS A 1 203 ? 1.370 15.864 17.368 1.00 10.23 203 LYS A N 1
ATOM 1717 C CA . LYS A 1 203 ? 1.673 17.277 17.532 1.00 9.90 203 LYS A CA 1
ATOM 1718 C C . LYS A 1 203 ? 3.109 17.574 17.117 1.00 7.86 203 LYS A C 1
ATOM 1719 O O . LYS A 1 203 ? 3.370 18.580 16.471 1.00 9.60 203 LYS A O 1
ATOM 1725 N N . ALA A 1 204 ? 4.038 16.697 17.487 1.00 8.39 204 ALA A N 1
ATOM 1726 C CA . ALA A 1 204 ? 5.443 16.882 17.123 1.00 7.18 204 ALA A CA 1
ATOM 1727 C C . ALA A 1 204 ? 5.566 16.815 15.599 1.00 7.11 204 ALA A C 1
ATOM 1728 O O . ALA A 1 204 ? 6.296 17.597 14.986 1.00 7.27 204 ALA A O 1
ATOM 1730 N N . LYS A 1 205 ? 4.838 15.881 14.991 1.00 6.68 205 LYS A N 1
ATOM 1731 C CA . LYS A 1 205 ? 4.840 15.723 13.537 1.00 6.75 205 LYS A CA 1
ATOM 1732 C C . LYS A 1 205 ? 4.313 16.985 12.850 1.00 7.37 205 LYS A C 1
ATOM 1733 O O . LYS A 1 205 ? 4.901 17.456 11.875 1.00 6.84 205 LYS A O 1
ATOM 1739 N N . ASN A 1 206 ? 3.202 17.521 13.359 1.00 7.90 206 ASN A N 1
ATOM 1740 C CA . ASN A 1 206 ? 2.594 18.731 12.805 1.00 8.44 206 ASN A CA 1
ATOM 1741 C C . ASN A 1 206 ? 3.593 19.883 12.823 1.00 8.65 206 ASN A C 1
ATOM 1742 O O . ASN A 1 206 ? 3.747 20.602 11.835 1.00 9.05 206 ASN A O 1
ATOM 1747 N N . VAL A 1 207 ? 4.273 20.059 13.953 1.00 8.77 207 VAL A N 1
ATOM 1748 C CA . VAL A 1 207 ? 5.261 21.127 14.084 1.00 7.62 207 VAL A CA 1
ATOM 1749 C C . VAL A 1 207 ? 6.378 20.925 13.061 1.00 7.54 207 VAL A C 1
ATOM 1750 O O . VAL A 1 207 ? 6.815 21.873 12.407 1.00 7.38 207 VAL A O 1
ATOM 1754 N N . PHE A 1 208 ? 6.828 19.683 12.919 1.00 5.87 208 PHE A N 1
ATOM 1755 C CA . PHE A 1 208 ? 7.881 19.348 11.970 1.00 5.14 208 PHE A CA 1
ATOM 1756 C C . PHE A 1 208 ? 7.478 19.727 10.534 1.00 5.65 208 PHE A C 1
ATOM 1757 O O . PHE A 1 208 ? 8.217 20.408 9.828 1.00 4.49 208 PHE A O 1
ATOM 1765 N N . ILE A 1 209 ? 6.298 19.281 10.120 1.00 6.65 209 ILE A N 1
ATOM 1766 C CA . ILE A 1 209 ? 5.792 19.549 8.776 1.00 7.69 209 ILE A CA 1
ATOM 1767 C C . ILE A 1 209 ? 5.644 21.046 8.510 1.00 8.37 209 ILE A C 1
ATOM 1768 O O . ILE A 1 209 ? 6.060 21.544 7.464 1.00 7.16 209 ILE A O 1
ATOM 1773 N N . GLU A 1 210 ? 5.066 21.764 9.465 1.00 9.09 210 GLU A N 1
ATOM 1774 C CA . GLU A 1 210 ? 4.865 23.199 9.326 1.00 10.27 210 GLU A CA 1
ATOM 1775 C C . GLU A 1 210 ? 6.194 23.955 9.265 1.00 9.23 210 GLU A C 1
ATOM 1776 O O . GLU A 1 210 ? 6.348 24.901 8.490 1.00 7.99 210 GLU A O 1
ATOM 1782 N N . THR A 1 211 ? 7.158 23.534 10.079 1.00 6.84 211 THR A N 1
ATOM 1783 C CA . THR A 1 211 ? 8.453 24.197 10.115 1.00 6.81 211 THR A CA 1
ATOM 1784 C C . THR A 1 211 ? 9.231 23.974 8.821 1.00 6.12 211 THR A C 1
ATOM 1785 O O . THR A 1 211 ? 9.841 24.901 8.281 1.00 6.30 211 THR A O 1
ATOM 1789 N N . VAL A 1 212 ? 9.212 22.746 8.315 1.00 6.86 212 VAL A N 1
ATOM 1790 C CA . VAL A 1 212 ? 9.919 22.451 7.078 1.00 6.89 212 VAL A CA 1
ATOM 1791 C C . VAL A 1 212 ? 9.264 23.229 5.932 1.00 6.46 212 VAL A C 1
ATOM 1792 O O . VAL A 1 212 ? 9.947 23.770 5.063 1.00 5.45 212 VAL A O 1
ATOM 1796 N N . LYS A 1 213 ? 7.938 23.294 5.941 1.00 6.87 213 LYS A N 1
ATOM 1797 C CA . LYS A 1 213 ? 7.221 24.008 4.892 1.00 8.03 213 LYS A CA 1
ATOM 1798 C C . LYS A 1 213 ? 7.632 25.469 4.844 1.00 9.46 213 LYS A C 1
ATOM 1799 O O . LYS A 1 213 ? 7.790 26.035 3.763 1.00 11.22 213 LYS A O 1
ATOM 1805 N N . SER A 1 214 ? 7.807 26.077 6.017 1.00 10.15 214 SER 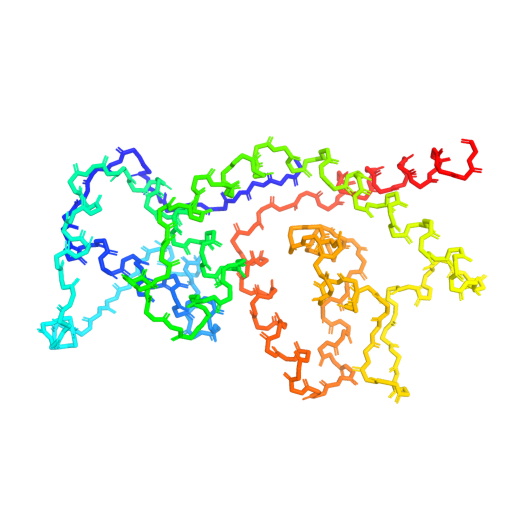A N 1
ATOM 1806 C CA . SER A 1 214 ? 8.205 27.477 6.092 1.00 10.73 214 SER A CA 1
ATOM 1807 C C . SER A 1 214 ? 9.656 27.678 5.652 1.00 9.85 214 SER A C 1
ATOM 1808 O O . SER A 1 214 ? 10.056 28.792 5.320 1.00 11.19 214 SER A O 1
ATOM 1811 N N . CYS A 1 215 ? 10.441 26.604 5.648 1.00 9.09 215 CYS A N 1
ATOM 1812 C CA . CYS A 1 215 ? 11.838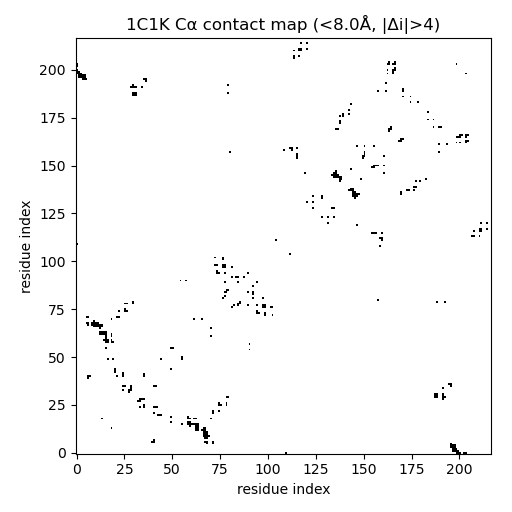 26.673 5.217 1.00 9.18 215 CYS A CA 1
ATOM 1813 C C . CYS A 1 215 ? 11.922 26.506 3.708 1.00 10.23 215 CYS A C 1
ATOM 1814 O O . CYS A 1 215 ? 12.820 27.045 3.059 1.00 10.84 215 CYS A O 1
ATOM 1817 N N . LYS A 1 216 ? 10.988 25.736 3.160 1.00 9.86 216 LYS A N 1
ATOM 1818 C CA . LYS A 1 216 ? 10.964 25.460 1.729 1.00 12.03 216 LYS A CA 1
ATOM 1819 C C . LYS A 1 216 ? 10.377 26.600 0.912 1.00 11.58 216 LYS A C 1
ATOM 1820 O O . LYS A 1 216 ? 10.895 26.930 -0.158 1.00 12.37 216 LYS A O 1
ATOM 1826 N N . TYR A 1 217 ? 9.303 27.196 1.421 1.00 11.81 217 TYR A N 1
ATOM 1827 C CA . TYR A 1 217 ? 8.610 28.273 0.716 1.00 11.88 217 TYR A CA 1
ATOM 1828 C C . TYR A 1 217 ? 8.454 29.556 1.527 1.00 12.82 217 TYR A C 1
ATOM 1829 O O . TYR A 1 217 ? 8.276 29.472 2.760 1.00 12.48 217 TYR A O 1
#

GO terms:
  GO:0039686 bidirectional double-stranded viral DNA replication (P, IDA)

InterPro domains:
  IPR008944 Bacteriophage T4, Gp59, helicase assembly protein [MF_04156] (26-214)
  IPR008944 Bacteriophage T4, Gp59, helicase assembly protein [PIRSF004374] (2-217)
  IPR015085 Bacteriophage T4, Gp59, helicase assembly protein, N-terminal [PF08993] (14-106)
  IPR015086 Bacteriophage T4, Gp59, helicase assembly protein, C-terminal [PF08994] (113-216)
  IPR023197 Bacteriophage T4, Gp59, helicase assembly protein domain superfamily [SSF48493] (1-217)
  IPR037082 Bacteriophage T4, Gp59, helicase assembly protein, C-terminal domain superfamily [G3DSA:1.10.220.50] (106-217)

Secondary structure (DSSP, 8-state):
-EEE---S-TT----HHHHHHHHHHHHHHHTTS--TTTTTT-----HHHHHH-S-HHHHHHHHHH--HHHHHHHHHHHHHH-HHHHSS-GGGTTHHHHHHHHHHHHHTHHHHHHHHHHHHHHHHHHTT-SSGGGGTS-BTTTTB-HHHHHHHTTSS-HHHHHHHHHHH-HHHHHHHH---HHHHHHHHHHHHHHHHEEE-HHHHHHHHHHHHHHHH-

Nearest PDB structures (foldseek):
  1c1k-assembly1_A  TM=1.005E+00  e=2.348E-32  Tequatrovirus T4
  4zsv-assembly1_A  TM=2.227E-01  e=7.062E+00  Aquifex aeolicus VF5

Foldseek 3Di:
DKDFAFAPPQQAQDALVVLVLLLVQLLCLLQVNHACVVVRSDDDDDVVVVVVDPPSVQSRVCRVPHTRNLSNLLNLQCCQPPPCVVPHPPSPRCSVVSSVVVVVCVVCVLVLLLVLLLVLLVVCVVVPDVDSVQQQDQDPVVLGHNVVVCVVVVVHDLSNVLLCCLQPVRLVNSVVRDPDPVSVSNSSNSVSSNSRMDYDNVVSVVSSVVSVVVSVD

Radius of gyration: 18.64 Å; Cα contacts (8 Å, |Δi|>4): 237; chains: 1; bounding box: 31×31×57 Å